Protein AF-A0A1F4DYD6-F1 (afdb_monomer)

Sequence (202 aa):
MLLRKVIRLAIAGLLVLMGAPLAPPAAHATVSMSRAELSGTRLRIEGQATANRAITVDGVAMGLSDAAGSFRIERDPFATADCIVEVNDGSATATPASLSGCTVPPASTAGATGFISIVRGGNGHGRITSQPAGIDCTITEPGGTGTCTAEYAAGTVVRLDARPAADSSFLGWRATPGCRDPSKVMVAADIIISCQPVFALR

pLDDT: mean 84.61, std 17.29, range [38.69, 97.75]

Radius of gyration: 37.32 Å; Cα contacts (8 Å, |Δi|>4): 461; chains: 1; bounding box: 58×27×147 Å

Secondary structure (DSSP, 8-state):
---PPP----------------PPP------EEEEEEEETTEEEEEEE-STT-EEEETTEEEEE--TTSEEEEEESS---SSSEEEEESSSSS-EEEE-BT--PPS---TT-EEEEEE---SSS-EEEEEESS--EEEE-SSSEEEE-EEEEETT-EEEEEEEE-TTEEEEEE---TT-SSTT-EEPPTT-EEEE-EEEEE-

Nearest PDB structures (foldseek):
  2yn3-assembly3_D  TM=4.236E-01  e=5.111E-02  Salmonella enterica subsp. enterica serovar Typhimurium str. LT2
  2yn3-assembly1_C  TM=4.262E-01  e=3.128E-01  Salmonella enterica subsp. enterica serovar Typhimurium str. LT2
  2yn3-assembly1_A  TM=3.898E-01  e=1.484E-01  Salmonella enterica subsp. enterica serovar Typhimurium str. LT2
  6bbt-assembly2_B  TM=2.293E-01  e=4.356E-02  Streptococcus pyogenes
  4aqz-assembly1_A  TM=2.095E-01  e=7.255E+00  Neisseria meningitidis

Structure (mmCIF, N/CA/C/O backbone):
data_AF-A0A1F4DYD6-F1
#
_entry.id   AF-A0A1F4DYD6-F1
#
loop_
_atom_site.group_PDB
_atom_site.id
_atom_site.type_symbol
_atom_site.label_atom_id
_atom_site.label_alt_id
_atom_site.label_comp_id
_atom_site.label_asym_id
_atom_site.label_entity_id
_atom_site.label_seq_id
_atom_site.pdbx_PDB_ins_code
_atom_site.Cartn_x
_atom_site.Cartn_y
_atom_site.Cartn_z
_atom_site.occupancy
_atom_site.B_iso_or_equiv
_atom_site.auth_seq_id
_atom_site.auth_comp_id
_atom_site.auth_asym_id
_atom_site.auth_atom_id
_atom_site.pdbx_PDB_model_num
ATOM 1 N N . MET A 1 1 ? -7.058 -4.871 116.538 1.00 46.47 1 MET A N 1
ATOM 2 C CA . MET A 1 1 ? -7.796 -5.062 115.265 1.00 46.47 1 MET A CA 1
ATOM 3 C C . MET A 1 1 ? -8.680 -3.839 115.053 1.00 46.47 1 MET A C 1
ATOM 5 O O . MET A 1 1 ? -9.175 -3.339 116.049 1.00 46.47 1 MET A O 1
ATOM 9 N N . LEU A 1 2 ? -8.877 -3.406 113.798 1.00 40.91 2 LEU A N 1
ATOM 10 C CA . LEU A 1 2 ? -9.451 -2.116 113.343 1.00 40.91 2 LEU A CA 1
ATOM 11 C C . LEU A 1 2 ? -8.427 -0.966 113.417 1.00 40.91 2 LEU A C 1
ATOM 13 O O . LEU A 1 2 ? -7.794 -0.776 114.440 1.00 40.91 2 LEU A O 1
ATOM 17 N N . LEU A 1 3 ? -8.129 -0.220 112.349 1.00 39.53 3 LEU A N 1
ATOM 18 C CA . LEU A 1 3 ? -9.066 0.508 111.495 1.00 39.53 3 LEU A CA 1
ATOM 19 C C . LEU A 1 3 ? -8.456 0.718 110.087 1.00 39.53 3 LEU A C 1
ATOM 21 O O . LEU A 1 3 ? -7.312 1.152 109.952 1.00 39.53 3 LEU A O 1
ATOM 25 N N . ARG A 1 4 ? -9.211 0.374 109.036 1.00 40.59 4 ARG A N 1
ATOM 26 C CA . ARG A 1 4 ? -8.799 0.448 107.622 1.00 40.59 4 ARG A CA 1
ATOM 27 C C . ARG A 1 4 ? -8.910 1.890 107.105 1.00 40.59 4 ARG A C 1
ATOM 29 O O . ARG A 1 4 ? -9.977 2.489 107.195 1.00 40.59 4 ARG A O 1
ATOM 36 N N . LYS A 1 5 ? -7.817 2.425 106.546 1.00 44.88 5 LYS A N 1
ATOM 37 C CA . LYS A 1 5 ? -7.766 3.719 105.844 1.00 44.88 5 LYS A CA 1
ATOM 38 C C . LYS A 1 5 ? -8.566 3.655 104.539 1.00 44.88 5 LYS A C 1
ATOM 40 O O . LYS A 1 5 ? -8.311 2.809 103.688 1.00 44.88 5 LYS A O 1
ATOM 45 N N . VAL A 1 6 ? -9.496 4.589 104.389 1.00 49.00 6 VAL A N 1
ATOM 46 C CA . VAL A 1 6 ? -10.149 4.969 103.131 1.00 49.00 6 VAL A CA 1
ATOM 47 C C . VAL A 1 6 ? -9.398 6.193 102.598 1.00 49.00 6 VAL A C 1
ATOM 49 O O . VAL A 1 6 ? -9.029 7.026 103.418 1.00 49.00 6 VAL A O 1
ATOM 52 N N . ILE A 1 7 ? -9.167 6.302 101.281 1.00 46.72 7 ILE A N 1
ATOM 53 C CA . ILE A 1 7 ? -9.315 7.530 100.458 1.00 46.72 7 ILE A CA 1
ATOM 54 C C . ILE A 1 7 ? -8.790 7.275 99.023 1.00 46.72 7 ILE A C 1
ATOM 56 O O . ILE A 1 7 ? -7.596 7.222 98.759 1.00 46.72 7 ILE A O 1
ATOM 60 N N . ARG A 1 8 ? -9.768 7.060 98.130 1.00 45.12 8 ARG A N 1
ATOM 61 C CA . ARG A 1 8 ? -9.939 7.544 96.743 1.00 45.12 8 ARG A CA 1
ATOM 62 C C . ARG A 1 8 ? -8.685 7.693 95.860 1.00 45.12 8 ARG A C 1
ATOM 64 O O . ARG A 1 8 ? -8.035 8.732 95.884 1.00 45.12 8 ARG A O 1
ATOM 71 N N . LEU A 1 9 ? -8.470 6.721 94.966 1.00 38.69 9 LEU A N 1
ATOM 72 C CA . LEU A 1 9 ? -7.707 6.907 93.725 1.00 38.69 9 LEU A CA 1
ATOM 73 C C . LEU A 1 9 ? -8.664 7.051 92.532 1.00 38.69 9 LEU A C 1
ATOM 75 O O . LEU A 1 9 ? -9.669 6.348 92.436 1.00 38.69 9 LEU A O 1
ATOM 79 N N . ALA A 1 10 ? -8.339 8.006 91.665 1.00 46.31 10 ALA A N 1
ATOM 80 C CA . ALA A 1 10 ? -9.107 8.448 90.511 1.00 46.31 10 ALA A CA 1
ATOM 81 C C . ALA A 1 10 ? -9.260 7.358 89.435 1.00 46.31 10 ALA A C 1
ATOM 83 O O . ALA A 1 10 ? -8.293 6.704 89.052 1.00 46.31 10 ALA A O 1
ATOM 84 N N . ILE A 1 11 ? -10.480 7.210 88.915 1.00 46.16 11 ILE A N 1
ATOM 85 C CA . ILE A 1 11 ? -10.780 6.393 87.737 1.00 46.16 11 ILE A CA 1
ATOM 86 C C . ILE A 1 11 ? -10.415 7.234 86.509 1.00 46.16 11 ILE A C 1
ATOM 88 O O . ILE A 1 11 ? -11.157 8.135 86.123 1.00 46.16 11 ILE A O 1
ATOM 92 N N . ALA A 1 12 ? -9.254 6.967 85.913 1.00 45.41 12 ALA A N 1
ATOM 93 C CA . ALA A 1 12 ? -8.929 7.449 84.577 1.00 45.41 12 ALA A CA 1
ATOM 94 C C . ALA A 1 12 ? -9.773 6.653 83.567 1.00 45.41 12 ALA A C 1
ATOM 96 O O . ALA A 1 12 ? -9.498 5.485 83.295 1.00 45.41 12 ALA A O 1
ATOM 97 N N . GLY A 1 13 ? -10.843 7.267 83.059 1.00 47.28 13 GLY A N 1
ATOM 98 C CA . GLY A 1 13 ? -11.642 6.714 81.970 1.00 47.28 13 GLY A CA 1
ATOM 99 C C . GLY A 1 13 ? -10.825 6.695 80.681 1.00 47.28 13 GLY A C 1
ATOM 100 O O . GLY A 1 13 ? -10.651 7.727 80.038 1.00 47.28 13 GLY A O 1
ATOM 101 N N . LEU A 1 14 ? -10.308 5.524 80.315 1.00 44.59 14 LEU A N 1
ATOM 102 C CA . LEU A 1 14 ? -9.691 5.275 79.018 1.00 44.59 14 LEU A CA 1
ATOM 103 C C . LEU A 1 14 ? -10.809 5.203 77.965 1.00 44.59 14 LEU A C 1
ATOM 105 O O . LEU A 1 14 ? -11.484 4.183 77.833 1.00 44.59 14 LEU A O 1
ATOM 109 N N . LEU A 1 15 ? -11.042 6.301 77.243 1.00 45.31 15 LEU A N 1
ATOM 110 C CA . LEU A 1 15 ? -11.948 6.330 76.096 1.00 45.31 15 LEU A CA 1
ATOM 111 C C . LEU A 1 15 ? -11.272 5.585 74.932 1.00 45.31 15 LEU A C 1
ATOM 113 O O . LEU A 1 15 ? -10.469 6.155 74.195 1.00 45.31 15 LEU A O 1
ATOM 117 N N . VAL A 1 16 ? -11.553 4.290 74.787 1.00 49.72 16 VAL A N 1
ATOM 118 C CA . VAL A 1 16 ? -11.149 3.523 73.603 1.00 49.72 16 VAL A CA 1
ATOM 119 C C . VAL A 1 16 ? -12.039 3.975 72.447 1.00 49.72 16 VAL A C 1
ATOM 121 O O . VAL A 1 16 ? -13.186 3.548 72.332 1.00 49.72 16 VAL A O 1
ATOM 124 N N . LEU A 1 17 ? -11.522 4.859 71.592 1.00 50.44 17 LEU A N 1
ATOM 125 C CA . LEU A 1 17 ? -12.071 5.054 70.254 1.00 50.44 17 LEU A CA 1
ATOM 126 C C . LEU A 1 17 ? -11.899 3.731 69.497 1.00 50.44 17 LEU A C 1
ATOM 128 O O . LEU A 1 17 ? -10.822 3.438 68.981 1.00 50.44 17 LEU A O 1
ATOM 132 N N . MET A 1 18 ? -12.956 2.916 69.448 1.00 55.97 18 MET A N 1
ATOM 133 C CA . MET A 1 18 ? -13.095 1.891 68.418 1.00 55.97 18 MET A CA 1
ATOM 134 C C . MET A 1 18 ? -13.147 2.620 67.075 1.00 55.97 18 MET A C 1
ATOM 136 O O . MET A 1 18 ? -14.202 3.084 66.645 1.00 55.97 18 MET A O 1
ATOM 140 N N . GLY A 1 19 ? -11.988 2.779 66.438 1.00 54.91 19 GLY A N 1
ATOM 141 C CA . GLY A 1 19 ? -11.927 3.126 65.028 1.00 54.91 19 GLY A CA 1
ATOM 142 C C . GLY A 1 19 ? -12.711 2.066 64.268 1.00 54.91 19 GLY A C 1
ATOM 143 O O . GLY A 1 19 ? -12.387 0.881 64.349 1.00 54.91 19 GLY A O 1
ATOM 144 N N . ALA A 1 20 ? -13.780 2.484 63.590 1.00 58.59 20 ALA A N 1
ATOM 145 C CA . ALA A 1 20 ? -14.489 1.624 62.662 1.00 58.59 20 ALA A CA 1
ATOM 146 C C . ALA A 1 20 ? -13.462 1.018 61.690 1.00 58.59 20 ALA A C 1
ATOM 148 O O . ALA A 1 20 ? -12.572 1.748 61.236 1.00 58.59 20 ALA A O 1
ATOM 149 N N . PRO A 1 21 ? -13.544 -0.284 61.365 1.00 48.72 21 PRO A N 1
ATOM 150 C CA . PRO A 1 21 ? -12.732 -0.823 60.294 1.00 48.72 21 PRO A CA 1
ATOM 151 C C . PRO A 1 21 ? -13.075 -0.021 59.040 1.00 48.72 21 PRO A C 1
ATOM 153 O O . PRO A 1 21 ? -14.217 -0.024 58.579 1.00 48.72 21 PRO A O 1
ATOM 156 N N . LEU A 1 22 ? -12.086 0.713 58.528 1.00 50.19 22 LEU A N 1
ATOM 157 C CA . LEU A 1 22 ? -12.092 1.203 57.161 1.00 50.19 22 LEU A CA 1
ATOM 158 C C . LEU A 1 22 ? -12.329 -0.031 56.294 1.00 50.19 22 LEU A C 1
ATOM 160 O O . LEU A 1 22 ? -11.435 -0.864 56.136 1.00 50.19 22 LEU A O 1
ATOM 164 N N . ALA A 1 23 ? -13.559 -0.189 55.805 1.00 53.62 23 ALA A N 1
ATOM 165 C CA . ALA A 1 23 ? -13.820 -1.131 54.738 1.00 53.62 23 ALA A CA 1
ATOM 166 C C . ALA A 1 23 ? -12.827 -0.786 53.618 1.00 53.62 23 ALA A C 1
ATOM 168 O O . ALA A 1 23 ? -12.692 0.401 53.291 1.00 53.62 23 ALA A O 1
ATOM 169 N N . PRO A 1 24 ? -12.088 -1.764 53.064 1.00 54.06 24 PRO A N 1
ATOM 170 C CA . PRO A 1 24 ? -11.292 -1.492 51.880 1.00 54.06 24 PRO A CA 1
ATOM 171 C C . PRO A 1 24 ? -12.215 -0.853 50.832 1.00 54.06 24 PRO A C 1
ATOM 173 O O . PRO A 1 24 ? -13.3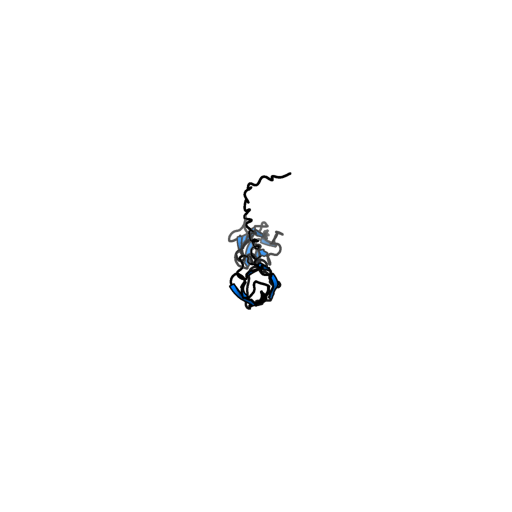85 -1.251 50.748 1.00 54.06 24 PRO A O 1
ATOM 176 N N . PRO A 1 25 ? -11.748 0.152 50.064 1.00 50.09 25 PRO A N 1
ATOM 177 C CA . PRO A 1 25 ? -12.538 0.659 48.952 1.00 50.09 25 PRO A CA 1
ATOM 178 C C . PRO A 1 25 ? -12.938 -0.547 48.108 1.00 50.09 25 PRO A C 1
ATOM 180 O O . PRO A 1 25 ? -12.096 -1.408 47.841 1.00 50.09 25 PRO A O 1
ATOM 183 N N . ALA A 1 26 ? -14.229 -0.648 47.779 1.00 46.78 26 ALA A N 1
ATOM 184 C CA . ALA A 1 26 ? -14.743 -1.703 46.924 1.00 46.78 26 ALA A CA 1
ATOM 185 C C . ALA A 1 26 ? -13.796 -1.824 45.729 1.00 46.78 26 ALA A C 1
ATOM 187 O O . ALA A 1 26 ? -13.633 -0.865 44.973 1.00 46.78 26 ALA A O 1
ATOM 188 N N . ALA A 1 27 ? -13.104 -2.959 45.619 1.00 42.78 27 ALA A N 1
ATOM 189 C CA . ALA A 1 27 ? -12.323 -3.262 44.439 1.00 42.78 27 ALA A CA 1
ATOM 190 C C . ALA A 1 27 ? -13.329 -3.218 43.291 1.00 42.78 27 ALA A C 1
ATOM 192 O O . ALA A 1 27 ? -14.232 -4.055 43.241 1.00 42.78 27 ALA A O 1
ATOM 193 N N . HIS A 1 28 ? -13.267 -2.171 42.466 1.00 46.06 28 HIS A N 1
ATOM 194 C CA . HIS A 1 28 ? -14.126 -2.069 41.298 1.00 46.06 28 HIS A CA 1
ATOM 195 C C . HIS A 1 28 ? -13.972 -3.385 40.542 1.00 46.06 28 HIS A C 1
ATOM 197 O O . HIS A 1 28 ? -12.846 -3.782 40.244 1.00 46.06 28 HIS A O 1
ATOM 203 N N . ALA A 1 29 ? -15.082 -4.095 40.332 1.00 53.00 29 ALA A N 1
ATOM 204 C CA . ALA A 1 29 ? -15.069 -5.323 39.563 1.00 53.00 29 ALA A CA 1
ATOM 205 C C . ALA A 1 29 ? -14.604 -4.946 38.156 1.00 53.00 29 ALA A C 1
ATOM 207 O O . ALA A 1 29 ? -15.361 -4.373 37.379 1.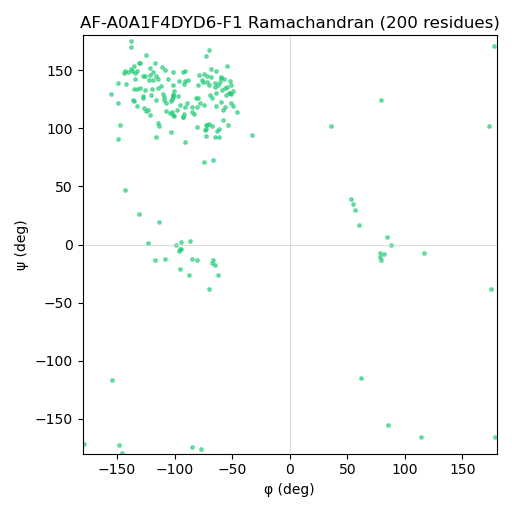00 53.00 29 ALA A O 1
ATOM 208 N N . THR A 1 30 ? -13.322 -5.170 37.874 1.00 73.06 30 THR A N 1
ATOM 209 C CA . THR A 1 30 ? -12.764 -4.997 36.539 1.00 73.06 30 THR A CA 1
ATOM 210 C C . THR A 1 30 ? -13.575 -5.869 35.594 1.00 73.06 30 THR A C 1
ATOM 212 O O . THR A 1 30 ? -13.879 -7.021 35.918 1.00 73.06 30 THR A O 1
ATOM 215 N N . VAL A 1 31 ? -13.951 -5.310 34.445 1.00 90.62 31 VAL A N 1
ATOM 216 C CA . VAL A 1 31 ? -14.641 -6.057 33.394 1.00 90.62 31 VAL A CA 1
ATOM 217 C C . VAL A 1 31 ? -13.854 -7.337 33.100 1.00 90.62 31 VAL A C 1
ATOM 219 O O . VAL A 1 31 ? -12.644 -7.307 32.896 1.00 90.62 31 VAL A O 1
ATOM 222 N N . SER A 1 32 ? -14.535 -8.479 33.099 1.00 91.56 32 SER A N 1
ATOM 223 C CA . SER A 1 32 ? -13.938 -9.782 32.804 1.00 91.56 32 SER A CA 1
ATOM 224 C C . SER A 1 32 ? -14.572 -10.342 31.544 1.00 91.56 32 SER A C 1
ATOM 226 O O . SER A 1 32 ? -15.792 -10.455 31.456 1.00 91.56 32 SER A O 1
ATOM 228 N N . MET A 1 33 ? -13.752 -10.673 30.554 1.00 93.19 33 MET A N 1
ATOM 229 C CA . MET A 1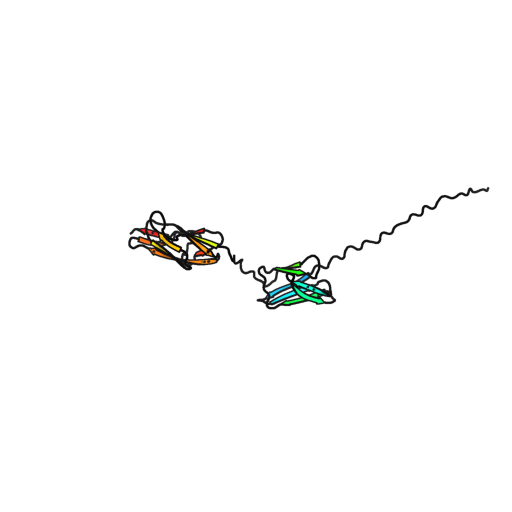 33 ? -14.220 -11.059 29.227 1.00 93.19 33 MET A CA 1
ATOM 230 C C . MET A 1 33 ? -14.138 -12.572 29.062 1.00 93.19 33 MET A C 1
ATOM 232 O O . MET A 1 33 ? -13.069 -13.159 29.217 1.00 93.19 33 MET A O 1
ATOM 236 N N . SER A 1 34 ? -15.261 -13.205 28.731 1.00 95.25 34 SER A N 1
ATOM 237 C CA . SER A 1 34 ? -15.319 -14.629 28.379 1.00 95.25 34 SER A CA 1
ATOM 238 C C . SER A 1 34 ? -15.258 -14.854 26.868 1.00 95.25 34 SER A C 1
ATOM 240 O O . SER A 1 34 ? -14.895 -15.944 26.424 1.00 95.25 34 SER A O 1
ATOM 242 N N . ARG A 1 35 ? -15.591 -13.827 26.074 1.00 96.06 35 ARG A N 1
ATOM 243 C CA . ARG A 1 35 ? -15.505 -13.830 24.610 1.00 96.06 35 ARG A CA 1
ATOM 244 C C . ARG A 1 35 ? -15.207 -12.433 24.085 1.00 96.06 35 ARG A C 1
ATOM 246 O O . ARG A 1 35 ? -15.829 -11.470 24.526 1.00 96.06 35 ARG A O 1
ATOM 253 N N . ALA A 1 36 ? -14.330 -12.352 23.092 1.00 96.19 36 ALA A N 1
ATOM 254 C CA . ALA A 1 36 ? -14.095 -11.155 22.297 1.00 96.19 36 ALA A CA 1
ATOM 255 C C . ALA A 1 36 ? -13.726 -11.597 20.874 1.00 96.19 36 ALA A C 1
ATOM 257 O O . ALA A 1 36 ? -12.626 -12.090 20.652 1.00 96.19 36 ALA A O 1
ATOM 258 N N . GLU A 1 37 ? -14.665 -11.504 19.935 1.00 96.62 37 GLU A N 1
ATOM 259 C CA . GLU A 1 37 ? -14.552 -12.074 18.587 1.00 96.62 37 GLU A CA 1
ATOM 260 C C . GLU A 1 37 ? -14.992 -11.065 17.522 1.00 96.62 37 GLU A C 1
ATOM 262 O O . GLU A 1 37 ? -15.983 -10.354 17.703 1.00 96.62 37 GLU A O 1
ATOM 267 N N . LEU A 1 38 ? -14.297 -11.051 16.382 1.00 94.69 38 LEU A N 1
ATOM 268 C CA . LEU A 1 38 ? -14.722 -10.347 15.172 1.00 94.69 38 LEU A CA 1
ATOM 269 C C . LEU A 1 38 ? -14.773 -11.335 14.005 1.00 94.69 38 LEU A C 1
ATOM 271 O O . LEU A 1 38 ? -13.747 -11.867 13.584 1.00 94.69 38 LEU A O 1
ATOM 275 N N . SER A 1 39 ? -15.972 -11.581 13.474 1.00 93.69 39 SER A N 1
ATOM 276 C CA . SER A 1 39 ? -16.185 -12.448 12.312 1.00 93.69 39 SER A CA 1
ATOM 277 C C . SER A 1 39 ? -16.702 -11.616 11.141 1.00 93.69 39 SER A C 1
ATOM 279 O O . SER A 1 39 ? -17.855 -11.181 11.132 1.00 93.69 39 SER A O 1
ATOM 281 N N . GLY A 1 40 ? -15.831 -11.334 10.168 1.00 88.75 40 GLY A N 1
ATOM 282 C CA . GLY A 1 40 ? -16.122 -10.345 9.127 1.00 88.75 40 GLY A CA 1
ATOM 283 C C . GLY A 1 40 ? -16.316 -8.959 9.748 1.00 88.75 40 GLY A C 1
ATOM 284 O O . GLY A 1 40 ? -15.388 -8.418 10.337 1.00 88.75 40 GLY A O 1
ATOM 285 N N . THR A 1 41 ? -17.525 -8.403 9.649 1.00 92.25 41 THR A N 1
ATOM 286 C CA . THR A 1 41 ? -17.918 -7.133 10.289 1.00 92.25 41 THR A CA 1
ATOM 287 C C . THR A 1 41 ? -18.696 -7.320 11.588 1.00 92.25 41 THR A C 1
ATOM 289 O O . THR A 1 41 ? -19.078 -6.335 12.212 1.00 92.25 41 THR A O 1
ATOM 292 N N . ARG A 1 42 ? -18.961 -8.559 12.015 1.00 95.62 42 ARG A N 1
ATOM 293 C CA . ARG A 1 42 ? -19.769 -8.825 13.204 1.00 95.62 42 ARG A CA 1
ATOM 294 C C . ARG A 1 42 ? -18.893 -8.958 14.437 1.00 95.62 42 ARG A C 1
ATOM 296 O O . ARG A 1 42 ? -18.188 -9.955 14.598 1.00 95.62 42 ARG A O 1
ATOM 303 N N . LEU A 1 43 ? -18.978 -7.965 15.311 1.00 96.81 43 LEU A N 1
ATOM 304 C CA . LEU A 1 43 ? -18.385 -7.993 16.640 1.00 96.81 43 LEU A CA 1
ATOM 305 C C . LEU A 1 43 ? -19.278 -8.791 17.590 1.00 96.81 43 LEU A C 1
ATOM 307 O O . LEU A 1 43 ? -20.496 -8.588 17.604 1.00 96.81 43 LEU A O 1
ATOM 311 N N . ARG A 1 44 ? -18.664 -9.629 18.428 1.00 97.38 44 ARG A N 1
ATOM 312 C CA . ARG A 1 44 ? -19.310 -10.267 19.577 1.00 97.38 44 ARG A CA 1
ATOM 313 C C . ARG A 1 44 ? -18.405 -10.219 20.803 1.00 97.38 44 ARG A C 1
ATOM 315 O O . ARG A 1 44 ? -17.285 -10.723 20.773 1.00 97.38 44 ARG A O 1
ATOM 322 N N . ILE A 1 45 ? -18.917 -9.665 21.897 1.00 97.25 45 ILE A N 1
ATOM 323 C CA . ILE A 1 45 ? -18.221 -9.597 23.184 1.00 97.25 45 ILE A CA 1
ATOM 324 C C . ILE A 1 45 ? -19.150 -10.103 24.285 1.00 97.25 45 ILE A C 1
ATOM 326 O O . ILE A 1 45 ? -20.317 -9.725 24.338 1.00 97.25 45 ILE A O 1
ATOM 330 N N . GLU A 1 46 ? -18.640 -10.952 25.171 1.00 97.44 46 GLU A N 1
ATOM 331 C CA . GLU A 1 46 ? -19.373 -11.467 26.331 1.00 97.44 46 GLU A CA 1
ATOM 332 C C . GLU A 1 46 ? -18.491 -11.392 27.571 1.00 97.44 46 GLU A C 1
ATOM 334 O O . GLU A 1 46 ? -17.269 -11.556 27.491 1.00 97.44 46 GLU A O 1
ATOM 339 N N . GLY A 1 47 ? -19.109 -11.171 28.726 1.00 95.75 47 GLY A N 1
ATOM 340 C CA . GLY A 1 47 ? -18.354 -11.073 29.961 1.00 95.75 47 GLY A CA 1
ATOM 341 C C . GLY A 1 47 ? -19.192 -10.782 31.194 1.00 95.75 47 GLY A C 1
ATOM 342 O O . GLY A 1 47 ? -20.418 -10.915 31.195 1.00 95.75 47 GLY A O 1
ATOM 343 N N . GLN A 1 48 ? -18.484 -10.406 32.252 1.00 95.31 48 GLN A N 1
ATOM 344 C CA . GLN A 1 48 ? -19.015 -9.920 33.516 1.00 95.31 48 GLN A CA 1
ATOM 345 C C . GLN A 1 48 ? -18.524 -8.492 33.758 1.00 95.31 48 GLN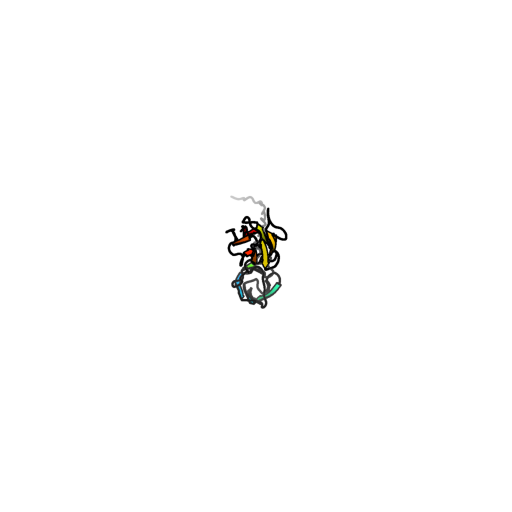 A C 1
ATOM 347 O O . GLN A 1 48 ? -17.373 -8.164 33.469 1.00 95.31 48 GLN A O 1
ATOM 352 N N . ALA A 1 49 ? -19.392 -7.656 34.305 1.00 94.00 49 ALA A N 1
ATOM 353 C CA . ALA A 1 49 ? -19.128 -6.278 34.687 1.00 94.00 49 ALA A CA 1
ATOM 354 C C . ALA A 1 49 ? -19.935 -5.936 35.948 1.00 94.00 49 ALA A C 1
ATOM 356 O O . ALA A 1 49 ? -20.693 -6.761 36.464 1.00 94.00 49 ALA A O 1
ATOM 357 N N . THR A 1 50 ? -19.820 -4.706 36.441 1.00 92.12 50 THR A N 1
ATOM 358 C CA . THR A 1 50 ? -20.717 -4.218 37.493 1.00 92.12 50 THR A CA 1
ATOM 359 C C . THR A 1 50 ? -22.170 -4.294 37.013 1.00 92.12 50 THR A C 1
ATOM 361 O O . THR A 1 50 ? -22.470 -3.865 35.903 1.00 92.12 50 THR A O 1
ATOM 364 N N . ALA A 1 51 ? -23.081 -4.825 37.833 1.00 93.00 51 ALA A N 1
ATOM 365 C CA . ALA A 1 51 ? -24.488 -5.007 37.470 1.00 93.00 51 ALA A CA 1
ATOM 366 C C . ALA A 1 51 ? -25.202 -3.695 37.102 1.00 93.00 51 ALA A C 1
ATOM 368 O O . ALA A 1 51 ? -24.987 -2.658 37.736 1.00 93.00 51 ALA A O 1
ATOM 369 N N . ASN A 1 52 ? -26.107 -3.770 36.120 1.00 92.75 52 ASN A N 1
ATOM 370 C CA . ASN A 1 52 ? -26.924 -2.653 35.629 1.00 92.75 52 ASN A CA 1
ATOM 371 C 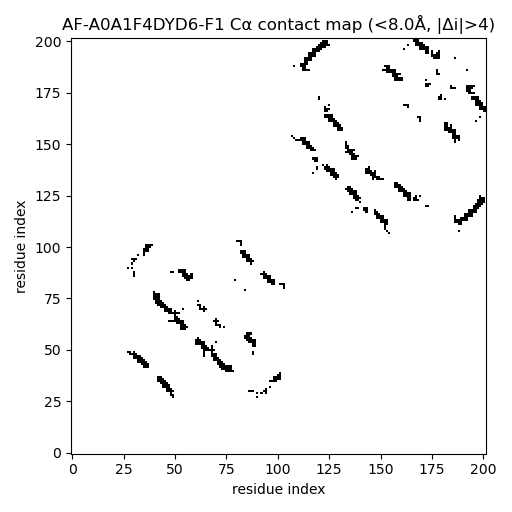C . ASN A 1 52 ? -26.111 -1.424 35.183 1.00 92.75 52 ASN A C 1
ATOM 373 O O . ASN A 1 52 ? -26.532 -0.280 35.381 1.00 92.75 52 ASN A O 1
ATOM 377 N N . ARG A 1 53 ? -24.927 -1.640 34.606 1.00 93.25 53 ARG A N 1
ATOM 378 C CA . ARG A 1 53 ? -24.068 -0.576 34.075 1.00 93.25 53 ARG A CA 1
ATOM 379 C C . ARG A 1 53 ? -24.046 -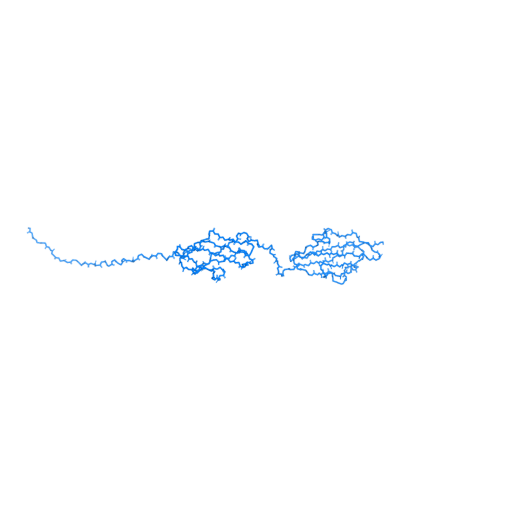0.583 32.559 1.00 93.25 53 ARG A C 1
ATOM 381 O O . ARG A 1 53 ? -24.187 -1.624 31.927 1.00 93.25 53 ARG A O 1
ATOM 388 N N . ALA A 1 54 ? -23.846 0.600 31.987 1.00 95.06 54 ALA A N 1
ATOM 389 C CA . ALA A 1 54 ? -23.583 0.730 30.565 1.00 95.06 54 ALA A CA 1
ATOM 390 C C . ALA A 1 54 ? -22.205 0.170 30.237 1.00 95.06 54 ALA A C 1
ATOM 392 O O . ALA A 1 54 ? -21.223 0.553 30.864 1.00 95.06 54 ALA A O 1
ATOM 393 N N . ILE A 1 55 ? -22.162 -0.709 29.243 1.00 96.25 55 ILE A N 1
ATOM 394 C CA . ILE A 1 55 ? -20.938 -1.260 28.683 1.00 96.25 55 ILE A CA 1
ATOM 395 C C . ILE A 1 55 ? -20.576 -0.434 27.459 1.00 96.25 55 ILE A C 1
ATOM 397 O O . ILE A 1 55 ? -21.355 -0.337 26.502 1.00 96.25 55 ILE A O 1
ATOM 401 N N . THR A 1 56 ? -19.397 0.169 27.503 1.00 95.50 56 THR A N 1
ATOM 402 C CA . THR A 1 56 ? -18.796 0.876 26.383 1.00 95.50 56 THR A CA 1
ATOM 403 C C . THR A 1 56 ? -17.733 0.013 25.718 1.00 95.50 56 THR A C 1
ATOM 405 O O . THR A 1 56 ? -17.089 -0.809 26.368 1.00 95.50 56 THR A O 1
ATOM 408 N N . VAL A 1 57 ? -17.581 0.194 24.410 1.00 94.81 57 VAL A N 1
ATOM 409 C CA . VAL A 1 57 ? -16.503 -0.363 23.589 1.00 94.81 57 VAL A CA 1
ATOM 410 C C . VAL A 1 57 ? -15.879 0.823 22.863 1.00 94.81 57 VAL A C 1
ATOM 412 O O . VAL A 1 57 ? -16.589 1.540 22.155 1.00 94.81 57 VAL A O 1
ATOM 415 N N . ASP A 1 58 ? -14.599 1.089 23.116 1.00 92.56 58 ASP A N 1
ATOM 416 C CA . ASP A 1 58 ? -13.869 2.277 22.640 1.00 92.56 58 ASP A CA 1
ATOM 417 C C . ASP A 1 58 ? -14.592 3.591 22.996 1.00 92.56 58 ASP A C 1
ATOM 419 O O . ASP A 1 58 ? -14.718 4.523 22.201 1.00 92.56 58 ASP A O 1
ATOM 423 N N . GLY A 1 59 ? -15.160 3.637 24.206 1.00 90.62 59 GLY A N 1
ATOM 424 C CA . GLY A 1 59 ? -15.923 4.779 24.717 1.00 90.62 59 GLY A CA 1
ATOM 425 C C . GLY A 1 59 ? -17.358 4.899 24.186 1.00 90.62 59 GLY A C 1
ATOM 426 O O . GLY A 1 59 ? -18.131 5.704 24.708 1.00 90.62 59 GLY A O 1
ATOM 427 N N . VAL A 1 60 ? -17.769 4.080 23.214 1.00 93.06 60 VAL A N 1
ATOM 428 C CA . VAL A 1 60 ? -19.139 4.076 22.681 1.00 93.06 60 VAL A CA 1
ATOM 429 C C . VAL A 1 60 ? -20.005 3.109 23.480 1.00 93.06 60 VAL A C 1
ATOM 431 O O . VAL A 1 60 ? -19.713 1.919 23.532 1.00 93.06 60 VAL A O 1
ATOM 434 N N . ALA A 1 61 ? -21.096 3.589 24.080 1.00 94.38 61 ALA A N 1
ATOM 435 C CA . ALA A 1 61 ? -22.053 2.729 24.777 1.00 94.38 61 ALA A CA 1
ATOM 436 C C . ALA A 1 61 ? -22.738 1.764 23.794 1.00 94.38 61 ALA A C 1
ATOM 438 O O . ALA A 1 61 ? -23.412 2.202 22.862 1.00 94.38 61 ALA A O 1
ATOM 439 N N . MET A 1 62 ? -22.567 0.457 24.010 1.00 94.75 62 MET A N 1
ATOM 440 C CA . MET A 1 62 ? -23.096 -0.590 23.124 1.00 94.75 62 MET A CA 1
ATOM 441 C C . MET A 1 62 ? -24.130 -1.500 23.794 1.00 94.75 62 MET A C 1
ATOM 443 O O . MET A 1 62 ? -24.831 -2.233 23.101 1.00 94.75 62 MET A O 1
ATOM 447 N N . GLY A 1 63 ? -24.259 -1.460 25.121 1.00 94.38 63 GLY A N 1
ATOM 448 C CA . GLY A 1 63 ? -25.253 -2.256 25.836 1.00 94.38 63 GLY A CA 1
ATOM 449 C C . GLY A 1 63 ? -25.241 -2.018 27.339 1.00 94.38 63 GLY A C 1
ATOM 450 O O . GLY A 1 63 ? -24.561 -1.118 27.830 1.00 94.38 63 GLY A O 1
ATOM 451 N N . LEU A 1 64 ? -26.003 -2.834 28.064 1.00 95.31 64 LEU A N 1
ATOM 452 C CA . LEU A 1 64 ? -26.043 -2.848 29.524 1.00 95.31 64 LEU A CA 1
ATOM 453 C C . LEU A 1 64 ? -25.647 -4.237 30.036 1.00 95.31 64 LEU A C 1
ATOM 455 O O . LEU A 1 64 ? -25.985 -5.244 29.409 1.00 95.31 64 LEU A O 1
ATOM 459 N N . SER A 1 65 ? -24.978 -4.293 31.183 1.00 95.94 65 SER A N 1
ATOM 460 C CA . SER A 1 65 ? -24.930 -5.505 31.999 1.00 95.94 65 SER A CA 1
ATOM 461 C C . SER A 1 65 ? -26.263 -5.709 32.721 1.00 95.94 65 SER A C 1
ATOM 463 O O . SER A 1 65 ? -26.942 -4.749 33.093 1.00 95.94 65 SER A O 1
ATOM 465 N N . ASP A 1 66 ? -26.650 -6.963 32.923 1.00 95.62 66 ASP A N 1
ATOM 466 C CA . ASP A 1 66 ? -27.866 -7.312 33.651 1.00 95.62 66 ASP A CA 1
ATOM 467 C C . ASP A 1 66 ? -27.701 -7.167 35.177 1.00 95.62 66 ASP A C 1
ATOM 469 O O . ASP A 1 66 ? -26.668 -6.724 35.691 1.00 95.62 66 ASP A O 1
ATOM 473 N N . ALA A 1 67 ? -28.738 -7.551 35.927 1.00 93.06 67 ALA A N 1
ATOM 474 C CA . ALA A 1 67 ? -28.733 -7.488 37.387 1.00 93.06 67 ALA A CA 1
ATOM 475 C C . ALA A 1 67 ? -27.707 -8.432 38.044 1.00 93.06 67 ALA A C 1
ATOM 477 O O . ALA A 1 67 ? -27.368 -8.233 39.210 1.00 93.06 67 ALA A O 1
ATOM 478 N N . ALA A 1 68 ? -27.214 -9.435 37.313 1.00 92.56 68 ALA A N 1
ATOM 479 C CA . ALA A 1 68 ? -26.150 -10.334 37.744 1.00 92.56 68 ALA A CA 1
ATOM 480 C C . ALA A 1 68 ? -24.758 -9.878 37.266 1.00 92.56 68 ALA A C 1
ATOM 482 O O . ALA A 1 68 ? -23.767 -10.498 37.637 1.00 92.56 68 ALA A O 1
ATOM 483 N N . GLY A 1 69 ? -24.665 -8.803 36.474 1.00 92.94 69 GLY A N 1
ATOM 484 C CA . GLY A 1 69 ? -23.412 -8.313 35.899 1.00 92.94 69 GLY A CA 1
ATOM 485 C C . GLY A 1 69 ? -23.044 -8.947 34.559 1.00 92.94 69 GLY A C 1
ATOM 486 O O . GLY A 1 69 ? -22.033 -8.566 33.970 1.00 92.94 69 GLY A O 1
ATOM 487 N N . SER A 1 70 ? -23.853 -9.866 34.033 1.00 95.88 70 SER A N 1
ATOM 488 C CA . SER A 1 70 ? -23.582 -10.487 32.737 1.00 95.88 70 SER A CA 1
ATOM 489 C C . SER A 1 70 ? -23.907 -9.530 31.601 1.00 95.88 70 SER A C 1
ATOM 491 O O . SER A 1 70 ? -24.921 -8.834 31.633 1.00 95.88 70 SER A O 1
ATOM 493 N N . PHE A 1 71 ? -23.068 -9.511 30.569 1.00 96.62 71 PHE A N 1
ATOM 494 C CA . PHE A 1 71 ? -23.332 -8.733 29.363 1.00 96.62 71 PHE A CA 1
ATOM 495 C C . PHE A 1 71 ? -22.989 -9.515 28.094 1.00 96.62 71 PHE A C 1
ATOM 497 O O . PHE A 1 71 ? -22.090 -10.361 28.073 1.00 96.62 71 PHE A O 1
ATOM 504 N N . ARG A 1 72 ? -23.710 -9.193 27.018 1.00 97.31 72 ARG A N 1
ATOM 505 C CA . ARG A 1 72 ? -23.423 -9.614 25.644 1.00 97.31 72 ARG A CA 1
ATOM 506 C C . ARG A 1 72 ? -23.593 -8.404 24.733 1.00 97.31 72 ARG A C 1
ATOM 508 O O . ARG A 1 72 ? -24.668 -7.814 24.698 1.00 97.31 72 ARG A O 1
ATOM 515 N N . ILE A 1 73 ? -22.546 -8.072 23.990 1.00 97.25 73 ILE A N 1
ATOM 516 C CA . ILE A 1 73 ? -22.546 -7.051 22.946 1.00 97.25 73 ILE A CA 1
ATOM 517 C C . ILE A 1 73 ? -22.433 -7.757 21.602 1.00 97.25 73 ILE A C 1
ATOM 519 O O . ILE A 1 73 ? -21.512 -8.543 21.390 1.00 97.25 73 ILE A O 1
ATOM 523 N N . GLU A 1 74 ? -23.349 -7.453 20.691 1.00 96.69 74 GLU A N 1
ATOM 524 C CA . GLU A 1 74 ? -23.245 -7.825 19.284 1.00 96.69 74 GLU A CA 1
ATOM 525 C C . GLU A 1 74 ? -23.430 -6.566 18.439 1.00 96.69 74 GLU A C 1
ATOM 527 O O . GLU A 1 74 ? -24.398 -5.827 18.624 1.00 96.69 74 GLU A O 1
ATOM 532 N N . ARG A 1 75 ? -22.494 -6.300 17.524 1.00 96.00 75 ARG A N 1
ATOM 533 C CA . ARG A 1 75 ? -22.586 -5.159 16.605 1.00 96.00 75 ARG A CA 1
ATOM 534 C C . ARG A 1 75 ? -22.215 -5.586 15.197 1.00 96.00 75 ARG A C 1
ATOM 536 O O . ARG A 1 75 ? -21.196 -6.235 14.989 1.00 96.00 75 ARG A O 1
ATOM 543 N N . ASP A 1 76 ? -23.027 -5.174 14.236 1.00 93.44 76 ASP A N 1
ATOM 544 C CA . ASP A 1 76 ? -22.787 -5.375 12.813 1.00 93.44 76 ASP A CA 1
ATOM 545 C C . ASP A 1 76 ? -23.418 -4.194 12.049 1.00 93.44 76 ASP A C 1
ATOM 547 O O . ASP A 1 76 ? -24.612 -3.938 12.229 1.00 93.44 76 ASP A O 1
ATOM 551 N N . PRO A 1 77 ? -22.651 -3.427 11.254 1.00 91.94 77 PRO A N 1
ATOM 552 C CA . PRO A 1 77 ? -21.216 -3.572 11.006 1.00 91.94 77 PRO A CA 1
ATOM 553 C C . PRO A 1 77 ? -20.357 -3.005 12.149 1.00 91.94 77 PRO A C 1
ATOM 555 O O . PRO A 1 77 ? -20.698 -1.984 12.738 1.00 91.94 77 PRO A O 1
ATOM 558 N N . PHE A 1 78 ? -19.210 -3.624 12.421 1.00 92.19 78 PHE A N 1
ATOM 559 C CA . PHE A 1 78 ? -18.125 -3.134 13.273 1.00 92.19 78 PHE A CA 1
ATOM 560 C C . PHE A 1 78 ? -16.799 -3.142 12.507 1.00 92.19 78 PHE A C 1
ATOM 562 O O . PHE A 1 78 ? -16.558 -4.017 11.676 1.00 92.19 78 PHE A O 1
ATOM 569 N N . ALA A 1 79 ? -15.948 -2.159 12.792 1.00 85.69 79 ALA A N 1
ATOM 570 C CA . ALA A 1 79 ? -14.615 -2.040 12.224 1.00 85.69 79 ALA A CA 1
ATOM 571 C C . ALA A 1 79 ? -13.659 -1.510 13.297 1.00 85.69 79 ALA A C 1
ATOM 573 O O . ALA A 1 79 ? -14.013 -0.593 14.034 1.00 85.69 79 ALA A O 1
ATOM 574 N N . THR A 1 80 ? -12.459 -2.078 13.346 1.00 84.31 80 THR A N 1
ATOM 575 C CA . THR A 1 80 ? -11.328 -1.624 14.164 1.00 84.31 80 THR A CA 1
ATOM 576 C C . THR A 1 80 ? -10.059 -1.701 13.315 1.00 84.31 80 THR A C 1
ATOM 578 O O . THR A 1 80 ? -9.975 -2.525 12.400 1.00 84.31 80 THR A O 1
ATOM 581 N N . ALA A 1 81 ? -9.099 -0.815 13.577 1.00 78.56 81 ALA A N 1
ATOM 582 C CA . ALA A 1 81 ? -7.840 -0.747 12.839 1.00 78.56 81 ALA A CA 1
ATOM 583 C C . ALA A 1 81 ? -6.756 -1.676 13.409 1.00 78.56 81 ALA A C 1
ATOM 585 O O . ALA A 1 81 ? -5.866 -2.088 12.669 1.00 78.56 81 ALA A O 1
ATOM 586 N N . ASP A 1 82 ? -6.819 -2.004 14.700 1.00 83.38 82 ASP A N 1
ATOM 587 C CA . ASP A 1 82 ? -5.741 -2.661 15.450 1.00 83.38 82 ASP A CA 1
ATOM 588 C C . ASP A 1 82 ? -6.163 -3.988 16.106 1.00 83.38 82 ASP A C 1
ATOM 590 O O . ASP A 1 82 ? -5.342 -4.649 16.741 1.00 83.38 82 ASP A O 1
ATOM 594 N N . CYS A 1 83 ? -7.416 -4.419 15.908 1.00 90.31 83 CYS A N 1
ATOM 595 C CA . CYS A 1 83 ? -7.990 -5.633 16.502 1.00 90.31 83 CYS A CA 1
ATOM 596 C C . CYS A 1 83 ? -8.009 -5.642 18.038 1.00 90.31 83 CYS A C 1
ATOM 598 O O . CYS A 1 83 ? -8.190 -6.705 18.648 1.00 90.31 83 CYS A O 1
ATOM 600 N N . ILE A 1 84 ? -7.853 -4.471 18.653 1.00 91.38 84 ILE A N 1
ATOM 601 C CA . ILE A 1 84 ? -7.978 -4.264 20.088 1.00 91.38 84 ILE A CA 1
ATOM 602 C C . ILE A 1 84 ? -9.188 -3.361 20.316 1.00 91.38 84 ILE A C 1
ATOM 604 O O . ILE A 1 84 ? -9.485 -2.481 19.514 1.00 91.38 84 ILE A O 1
ATOM 608 N N . VAL A 1 85 ? -9.930 -3.627 21.386 1.00 94.50 85 VAL A N 1
ATOM 609 C CA . VAL A 1 85 ? -10.987 -2.728 21.857 1.00 94.50 85 VAL A CA 1
ATOM 610 C C . VAL A 1 85 ? -10.867 -2.518 23.353 1.00 94.50 85 VAL A C 1
ATOM 612 O O . VAL A 1 85 ? -10.442 -3.415 24.084 1.00 94.50 85 VAL A O 1
ATOM 615 N N . GLU A 1 86 ? -11.278 -1.351 23.822 1.00 94.25 86 GLU A N 1
ATOM 616 C CA . GLU A 1 86 ? -11.331 -1.018 25.238 1.00 94.25 86 GLU A CA 1
ATOM 617 C C . GLU A 1 86 ? -12.761 -1.150 25.757 1.00 94.25 86 GLU A C 1
ATOM 619 O O . GLU A 1 86 ? -13.641 -0.358 25.415 1.00 94.25 86 GLU A O 1
ATOM 624 N N . VAL A 1 87 ? -13.004 -2.161 26.597 1.00 95.31 87 VAL A N 1
ATOM 625 C CA . VAL A 1 87 ? -14.322 -2.406 27.194 1.00 95.31 87 VAL A CA 1
ATOM 626 C C . VAL A 1 87 ? -14.382 -1.812 28.595 1.00 95.31 87 VAL A C 1
ATOM 628 O O . VAL A 1 87 ? -13.526 -2.094 29.436 1.00 95.31 87 VAL A O 1
ATOM 631 N N . ASN A 1 88 ? -15.395 -0.997 28.878 1.00 94.06 88 ASN A N 1
ATOM 632 C CA . ASN A 1 88 ? -15.537 -0.329 30.171 1.00 94.06 88 ASN A CA 1
ATOM 633 C C . ASN A 1 88 ? -17.002 -0.306 30.638 1.00 94.06 88 ASN A C 1
ATOM 635 O O . ASN A 1 88 ? -17.920 -0.269 29.829 1.00 94.06 88 ASN A O 1
ATOM 639 N N . ASP A 1 89 ? -17.228 -0.349 31.951 1.00 92.94 89 ASP A N 1
ATOM 640 C CA . ASP A 1 89 ? -18.555 -0.361 32.590 1.00 92.94 89 ASP A CA 1
ATOM 641 C C . ASP A 1 89 ? -18.849 0.918 33.408 1.00 92.94 89 ASP A C 1
ATOM 643 O O . ASP A 1 89 ? -19.695 0.945 34.307 1.00 92.94 89 ASP A O 1
ATOM 647 N N . GLY A 1 90 ? -18.108 1.995 33.134 1.00 85.69 90 GLY A N 1
ATOM 648 C CA . GLY A 1 90 ? -18.062 3.216 33.938 1.00 85.69 90 GLY A CA 1
ATOM 649 C C . GLY A 1 90 ? -17.080 3.154 35.114 1.00 85.69 90 GLY A C 1
ATOM 650 O O . GLY A 1 90 ? -17.068 4.072 35.937 1.00 85.69 90 GLY A O 1
ATOM 651 N N . SER A 1 91 ? -16.279 2.090 35.228 1.00 81.56 91 SER A N 1
ATOM 652 C CA . SER A 1 91 ? -15.125 2.035 36.132 1.00 81.56 91 SER A CA 1
ATOM 653 C C . SER A 1 91 ? -13.964 2.899 35.622 1.00 81.56 91 SER A C 1
ATOM 655 O O . SER A 1 91 ? -13.903 3.270 34.452 1.00 81.56 91 SER A O 1
ATOM 657 N N . ALA A 1 92 ? -13.016 3.238 36.500 1.00 75.81 92 ALA A N 1
ATOM 658 C CA . ALA A 1 92 ? -11.892 4.112 36.147 1.00 75.81 92 ALA A CA 1
ATOM 659 C C . ALA A 1 92 ? -10.899 3.489 35.143 1.00 75.81 92 ALA A C 1
ATOM 661 O O . ALA A 1 92 ? -10.099 4.214 34.557 1.00 75.81 92 ALA A O 1
ATOM 662 N N . THR A 1 93 ? -10.945 2.168 34.941 1.00 85.25 93 THR A N 1
ATOM 663 C CA . THR A 1 93 ? -9.980 1.436 34.113 1.00 85.25 93 THR A CA 1
ATOM 664 C C . THR A 1 93 ? -10.716 0.679 33.016 1.00 85.25 93 THR A C 1
ATOM 666 O O . THR A 1 93 ? -11.498 -0.228 33.298 1.00 85.25 93 THR A O 1
ATOM 669 N N . ALA A 1 94 ? -10.481 1.039 31.755 1.00 89.62 94 ALA A N 1
ATOM 670 C CA . ALA A 1 94 ? -10.951 0.239 30.631 1.00 89.62 94 ALA A CA 1
ATOM 671 C C . ALA A 1 94 ? -10.143 -1.061 30.524 1.00 89.62 94 ALA A C 1
ATOM 673 O O . ALA A 1 94 ? -8.953 -1.099 30.836 1.00 89.62 94 ALA A O 1
ATOM 674 N N . THR A 1 95 ? -10.807 -2.140 30.121 1.00 93.75 95 THR A N 1
ATOM 675 C CA . THR A 1 95 ? -10.192 -3.459 29.970 1.00 93.75 95 THR A CA 1
ATOM 676 C C . THR A 1 95 ? -9.929 -3.712 28.488 1.00 93.75 95 THR A C 1
ATOM 678 O O . THR A 1 95 ? -10.892 -3.807 27.723 1.00 93.75 95 THR A O 1
ATOM 681 N N . PRO A 1 96 ? -8.658 -3.802 28.059 1.00 92.62 96 PRO A N 1
ATOM 682 C CA . PRO A 1 96 ? -8.335 -4.071 26.668 1.00 92.62 96 PRO A CA 1
ATOM 683 C C . PRO A 1 96 ? -8.659 -5.524 26.308 1.00 92.62 96 PRO A C 1
ATOM 685 O O . PRO A 1 96 ? -8.381 -6.450 27.073 1.00 92.62 96 PRO A O 1
ATOM 688 N N . ALA A 1 97 ? -9.200 -5.720 25.111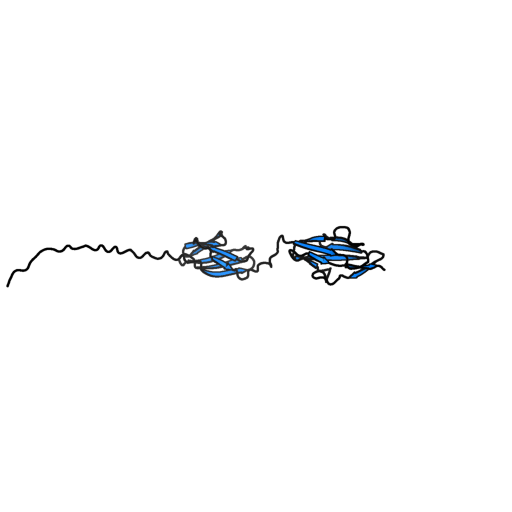 1.00 93.00 97 ALA A N 1
ATOM 689 C CA . ALA A 1 97 ? -9.571 -7.015 24.569 1.00 93.00 97 ALA A CA 1
ATOM 690 C C . ALA A 1 97 ? -8.956 -7.224 23.193 1.00 93.00 97 ALA A C 1
ATOM 692 O O . ALA A 1 97 ? -9.190 -6.427 22.288 1.00 93.00 97 ALA A O 1
ATOM 693 N N . SER A 1 98 ? -8.238 -8.329 23.005 1.00 93.25 98 SER A N 1
ATOM 694 C CA . SER A 1 98 ? -7.875 -8.781 21.663 1.00 93.25 98 SER A CA 1
ATOM 695 C C . SER A 1 98 ? -9.054 -9.533 21.048 1.00 93.25 98 SER A C 1
ATOM 697 O O . SER A 1 98 ? -9.575 -10.469 21.655 1.00 93.25 98 SER A O 1
ATOM 699 N N . LEU A 1 99 ? -9.476 -9.123 19.852 1.00 94.50 99 LEU A N 1
ATOM 700 C CA . LEU A 1 99 ? -10.572 -9.765 19.131 1.00 94.50 99 LEU A CA 1
ATOM 701 C C . LEU A 1 99 ? -10.065 -10.995 18.370 1.00 94.50 99 LEU A C 1
ATOM 703 O O . LEU A 1 99 ? -9.347 -10.873 17.376 1.00 94.50 99 LEU A O 1
ATOM 707 N N . SER A 1 100 ? -10.472 -12.193 18.781 1.00 94.00 100 SER A N 1
ATOM 708 C CA . SER A 1 100 ? -10.170 -13.408 18.024 1.00 94.00 100 SER A CA 1
ATOM 709 C C . SER A 1 100 ? -10.936 -13.427 16.693 1.00 94.00 100 SER A C 1
ATOM 711 O O . SER A 1 100 ? -12.050 -12.918 16.571 1.00 94.00 100 SER A O 1
ATOM 713 N N . GLY A 1 101 ? -10.300 -13.955 15.644 1.00 88.31 101 GLY A N 1
ATOM 714 C CA . GLY A 1 101 ? -10.822 -13.888 14.270 1.00 88.31 101 GLY A CA 1
ATOM 715 C C . GLY A 1 101 ? -10.591 -12.543 13.570 1.00 88.31 101 GLY A C 1
ATOM 716 O O . GLY A 1 101 ? -10.663 -12.484 12.342 1.00 88.31 101 GLY A O 1
ATOM 717 N N . CYS A 1 102 ? -10.213 -11.495 14.310 1.00 85.56 102 CYS A N 1
ATOM 718 C CA . CYS A 1 102 ? -9.724 -10.260 13.720 1.00 85.56 102 CYS A CA 1
ATOM 719 C C . CYS A 1 102 ? -8.301 -10.480 13.211 1.00 85.56 102 CYS A C 1
ATOM 721 O O . CYS A 1 102 ? -7.393 -10.833 13.963 1.00 85.56 102 CYS A O 1
ATOM 723 N N . THR A 1 103 ? -8.107 -10.288 11.912 1.00 78.94 103 THR A N 1
ATOM 724 C CA . THR A 1 103 ? -6.769 -10.230 11.331 1.00 78.94 103 THR A CA 1
ATOM 725 C C . THR A 1 103 ? -6.493 -8.768 11.055 1.00 78.94 103 THR A C 1
ATOM 727 O O . THR A 1 103 ? -7.161 -8.183 10.202 1.00 78.94 103 THR A O 1
ATOM 730 N N . VAL A 1 104 ? -5.537 -8.171 11.772 1.00 69.44 104 VAL A N 1
ATOM 731 C CA . VAL A 1 104 ? -5.025 -6.856 11.380 1.00 69.44 104 VAL A CA 1
ATOM 732 C C . VAL A 1 104 ? -4.461 -7.062 9.975 1.00 69.44 104 VAL A C 1
ATOM 734 O O . VAL A 1 104 ? -3.618 -7.953 9.806 1.00 69.44 104 VAL A O 1
ATOM 737 N N . PRO A 1 105 ? -4.921 -6.327 8.947 1.00 56.94 105 PRO A N 1
ATOM 738 C CA . PRO A 1 105 ? -4.231 -6.336 7.668 1.00 56.94 105 PRO A CA 1
ATOM 739 C C . PRO A 1 105 ? -2.745 -6.091 7.958 1.00 56.94 105 PRO A C 1
ATOM 741 O O . PRO A 1 105 ? -2.459 -5.201 8.765 1.00 56.94 105 PRO A O 1
ATOM 744 N N . PRO A 1 106 ? -1.804 -6.876 7.392 1.00 56.03 106 PRO A N 1
ATOM 745 C CA . PRO A 1 106 ? -0.380 -6.660 7.640 1.00 56.03 106 PRO A CA 1
ATOM 746 C C . PRO A 1 106 ? -0.119 -5.184 7.417 1.00 56.03 106 PRO A C 1
ATOM 748 O O . PRO A 1 106 ? -0.464 -4.729 6.329 1.00 56.03 106 PRO A O 1
ATOM 751 N N . ALA A 1 107 ? 0.345 -4.479 8.464 1.00 53.97 107 ALA A N 1
ATOM 752 C CA . ALA A 1 107 ? 0.312 -3.024 8.578 1.00 53.97 107 ALA A CA 1
ATOM 753 C C . ALA A 1 107 ? 0.473 -2.392 7.199 1.00 53.97 107 ALA A C 1
ATOM 755 O O . ALA A 1 107 ? 1.587 -2.273 6.683 1.00 53.97 107 ALA A O 1
ATOM 756 N N . SER A 1 108 ? -0.660 -2.077 6.562 1.00 53.28 108 SER A N 1
ATOM 757 C CA . SER A 1 108 ? -0.621 -1.351 5.314 1.00 53.28 108 SER A CA 1
ATOM 758 C C . SER A 1 108 ? -0.165 -0.004 5.792 1.00 53.28 108 SER A C 1
ATOM 760 O O . SER A 1 108 ? -0.908 0.704 6.470 1.00 53.28 108 SER A O 1
ATOM 762 N N . THR A 1 109 ? 1.102 0.285 5.551 1.00 54.03 109 THR A N 1
ATOM 763 C CA . THR A 1 109 ? 1.700 1.577 5.805 1.00 54.03 109 THR A CA 1
ATOM 764 C C . THR A 1 109 ? 1.040 2.543 4.830 1.00 54.03 109 THR A C 1
ATOM 766 O O . THR A 1 109 ? 1.598 2.926 3.808 1.00 54.03 109 THR A O 1
ATOM 769 N N . ALA A 1 110 ? -0.221 2.873 5.100 1.00 54.44 110 ALA A N 1
ATOM 770 C CA . ALA A 1 110 ? -0.984 3.865 4.386 1.00 54.44 110 ALA A CA 1
ATOM 771 C C . ALA A 1 110 ? -0.276 5.193 4.656 1.00 54.44 110 ALA A C 1
ATOM 773 O O . ALA A 1 110 ? -0.463 5.811 5.700 1.00 54.44 110 ALA A O 1
ATOM 774 N N . GLY A 1 111 ? 0.638 5.542 3.750 1.00 63.16 111 GLY A N 1
ATOM 775 C CA . GLY A 1 111 ? 1.525 6.694 3.858 1.00 63.16 111 GLY A CA 1
ATOM 776 C C . GLY A 1 111 ? 3.024 6.389 3.934 1.00 63.16 111 GLY A C 1
ATOM 777 O O . GLY A 1 111 ? 3.785 7.346 3.854 1.00 63.16 111 GLY A O 1
ATOM 778 N N . ALA A 1 112 ? 3.483 5.131 4.044 1.00 82.31 112 ALA A N 1
ATOM 779 C CA . ALA A 1 112 ? 4.914 4.863 3.853 1.00 82.31 112 ALA A CA 1
ATOM 780 C C . ALA A 1 112 ? 5.220 4.595 2.386 1.00 82.31 112 ALA A C 1
ATOM 782 O O . ALA A 1 112 ? 4.478 3.927 1.659 1.00 82.31 112 ALA A O 1
ATOM 783 N N . THR A 1 113 ? 6.358 5.115 1.973 1.00 90.50 113 THR A N 1
ATOM 784 C CA . THR A 1 113 ? 6.848 5.044 0.612 1.00 90.50 113 THR A CA 1
ATOM 785 C C . THR A 1 113 ? 8.236 4.429 0.596 1.00 90.50 113 THR A C 1
ATOM 787 O O . THR A 1 113 ? 8.907 4.295 1.621 1.00 90.50 113 THR A O 1
ATOM 790 N N . GLY A 1 114 ? 8.642 3.987 -0.583 1.00 93.25 114 GLY A N 1
ATOM 791 C CA . GLY A 1 114 ? 10.007 3.591 -0.880 1.00 93.25 114 GLY A CA 1
ATOM 792 C C . GLY A 1 114 ? 10.400 4.128 -2.246 1.00 93.25 114 GLY A C 1
ATOM 793 O O . GLY A 1 114 ? 9.559 4.610 -3.010 1.00 93.25 114 GLY A O 1
ATOM 794 N N . PHE A 1 115 ? 11.682 4.027 -2.573 1.00 95.38 115 PHE A N 1
ATOM 795 C CA . PHE A 1 115 ? 12.221 4.534 -3.828 1.00 95.38 115 PHE A CA 1
ATOM 796 C C . PHE A 1 115 ? 12.766 3.400 -4.683 1.00 95.38 115 PHE A C 1
ATOM 798 O O . PHE A 1 115 ? 13.380 2.458 -4.184 1.00 95.38 115 PHE A O 1
ATOM 805 N N . ILE A 1 116 ? 12.612 3.529 -5.995 1.00 96.19 116 ILE A N 1
ATOM 806 C CA . ILE A 1 116 ? 13.381 2.746 -6.963 1.00 96.19 116 ILE A CA 1
ATOM 807 C C . ILE A 1 116 ? 14.337 3.703 -7.657 1.00 96.19 116 ILE A C 1
ATOM 809 O O . ILE A 1 116 ? 13.909 4.745 -8.152 1.00 96.19 116 ILE A O 1
ATOM 813 N N . SER A 1 117 ? 15.618 3.341 -7.704 1.00 95.56 117 SER A N 1
ATOM 814 C CA . SER A 1 117 ? 16.660 4.088 -8.401 1.00 95.56 117 SER A CA 1
ATOM 815 C C . SER A 1 117 ? 17.310 3.227 -9.477 1.00 95.56 117 SER A C 1
ATOM 817 O O . SER A 1 117 ? 17.746 2.104 -9.218 1.00 95.56 117 SER A O 1
ATOM 819 N N . ILE A 1 118 ? 17.376 3.755 -10.696 1.00 96.06 118 ILE A N 1
ATOM 820 C CA . ILE A 1 118 ? 18.068 3.129 -11.816 1.00 96.06 118 ILE A CA 1
ATOM 821 C C . ILE A 1 118 ? 19.511 3.619 -11.850 1.00 96.06 118 ILE A C 1
ATOM 823 O O . ILE A 1 118 ? 19.779 4.801 -12.060 1.00 96.06 118 ILE A O 1
ATOM 827 N N . VAL A 1 119 ? 20.445 2.684 -11.702 1.00 93.50 119 VAL A N 1
ATOM 828 C CA . VAL A 1 119 ? 21.885 2.951 -11.722 1.00 93.50 119 VAL A CA 1
ATOM 829 C C . VAL A 1 119 ? 22.523 2.180 -12.866 1.00 93.50 119 VAL A C 1
ATOM 831 O O . VAL A 1 119 ? 22.271 0.997 -13.048 1.00 93.50 119 VAL A O 1
ATOM 834 N N . ARG A 1 120 ? 23.385 2.819 -13.650 1.00 93.25 120 ARG A N 1
ATOM 835 C CA . ARG A 1 120 ? 24.041 2.175 -14.794 1.00 93.25 120 ARG A CA 1
ATOM 836 C C . ARG A 1 120 ? 24.799 0.899 -14.381 1.00 93.25 120 ARG A C 1
ATOM 838 O O . ARG A 1 120 ? 25.605 0.925 -13.454 1.00 93.25 120 ARG A O 1
ATOM 845 N N . GLY A 1 121 ? 24.542 -0.219 -15.069 1.00 92.94 121 GLY A N 1
ATOM 846 C CA . GLY A 1 121 ? 25.155 -1.525 -14.778 1.00 92.94 121 GLY A 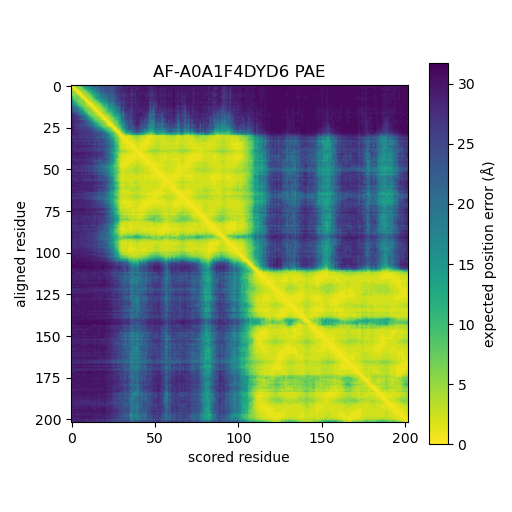CA 1
ATOM 847 C C . GLY A 1 121 ? 26.189 -2.025 -15.798 1.00 92.94 121 GLY A C 1
ATOM 848 O O . GLY A 1 121 ? 26.895 -2.994 -15.497 1.00 92.94 121 GLY A O 1
ATOM 849 N N . GLY A 1 122 ? 26.279 -1.392 -16.973 1.00 93.19 122 GLY A N 1
ATOM 850 C CA . GLY A 1 122 ? 27.168 -1.752 -18.089 1.00 93.19 122 GLY A CA 1
ATOM 851 C C . GLY A 1 122 ? 27.626 -0.528 -18.892 1.00 93.19 122 GLY A C 1
ATOM 852 O O . GLY A 1 122 ? 27.367 0.600 -18.480 1.00 93.19 122 GLY A O 1
ATOM 853 N N . ASN A 1 123 ? 28.313 -0.743 -20.018 1.00 94.00 123 ASN A N 1
ATOM 854 C CA . ASN A 1 123 ? 28.905 0.317 -20.846 1.00 94.00 123 ASN A CA 1
ATOM 855 C C . ASN A 1 123 ? 28.035 0.763 -22.044 1.00 94.00 123 ASN A C 1
ATOM 857 O O . ASN A 1 123 ? 28.392 1.714 -22.731 1.00 94.00 123 ASN A O 1
ATOM 861 N N . GLY A 1 124 ? 26.905 0.108 -22.302 1.00 94.94 124 GLY A N 1
ATOM 862 C CA . GLY A 1 124 ? 25.964 0.485 -23.360 1.00 94.94 124 GLY A CA 1
ATOM 863 C C . GLY A 1 124 ? 24.962 1.566 -22.954 1.00 94.94 124 GLY A C 1
ATOM 864 O O . GLY A 1 124 ? 25.007 2.121 -21.848 1.00 94.94 124 GLY A O 1
ATOM 865 N N . HIS A 1 125 ? 24.028 1.817 -23.867 1.00 95.81 125 HIS A N 1
ATOM 866 C CA . HIS A 1 125 ? 22.966 2.811 -23.766 1.00 95.81 125 HIS A CA 1
ATOM 867 C C . HIS A 1 125 ? 21.574 2.174 -23.875 1.00 95.81 125 HIS A C 1
ATOM 869 O O . HIS A 1 125 ? 21.379 1.142 -24.526 1.00 95.81 125 HIS A O 1
ATOM 875 N N . GLY A 1 126 ? 20.576 2.801 -23.257 1.00 97.00 126 GLY A N 1
ATOM 876 C CA . GLY A 1 126 ? 19.194 2.334 -23.344 1.00 97.00 126 GLY A CA 1
ATOM 877 C C . GLY A 1 126 ? 18.226 3.156 -22.510 1.00 97.00 126 GLY A C 1
ATOM 878 O O . GLY A 1 126 ? 18.636 4.000 -21.722 1.00 97.00 126 GLY A O 1
ATOM 879 N N . ARG A 1 127 ? 16.929 2.912 -22.678 1.00 97.44 127 ARG A N 1
ATOM 880 C CA . ARG A 1 127 ? 15.855 3.582 -21.942 1.00 97.44 127 ARG A CA 1
ATOM 881 C C . ARG A 1 127 ? 15.153 2.606 -21.007 1.00 97.44 127 ARG A C 1
ATOM 883 O O . ARG A 1 127 ? 14.852 1.484 -21.409 1.00 97.44 127 ARG A O 1
ATOM 890 N N . ILE A 1 128 ? 14.877 3.045 -19.785 1.00 97.75 128 ILE A N 1
ATOM 891 C CA . ILE A 1 128 ? 14.093 2.322 -18.786 1.00 97.75 128 ILE A CA 1
ATOM 892 C C . ILE A 1 128 ? 12.806 3.093 -18.517 1.00 97.75 128 ILE A C 1
ATOM 894 O O . ILE A 1 128 ? 12.835 4.305 -18.320 1.00 97.75 128 ILE A O 1
ATOM 898 N N . THR A 1 129 ? 11.684 2.382 -18.465 1.00 97.44 129 THR A N 1
ATOM 899 C CA . THR A 1 129 ? 10.396 2.936 -18.024 1.00 97.44 129 THR A CA 1
ATOM 900 C C . THR A 1 129 ? 9.738 2.043 -16.984 1.00 97.44 129 THR A C 1
ATOM 902 O O . THR A 1 129 ? 10.032 0.849 -16.948 1.00 97.44 129 THR A O 1
ATOM 905 N N . SER A 1 130 ? 8.849 2.591 -16.152 1.00 97.19 130 SER A N 1
ATOM 906 C CA . SER A 1 130 ? 8.107 1.819 -15.147 1.00 97.19 130 SER A CA 1
ATOM 907 C C . SER A 1 130 ? 6.590 1.806 -15.349 1.00 97.19 130 SER A C 1
ATOM 909 O O . SER A 1 130 ? 6.003 2.715 -15.939 1.00 97.19 130 SER A O 1
ATOM 911 N N . GLN A 1 131 ? 5.948 0.775 -14.798 1.00 93.81 131 GLN A N 1
ATOM 912 C CA . GLN A 1 131 ? 4.507 0.705 -14.552 1.00 93.81 131 GLN A CA 1
ATOM 913 C C . GLN A 1 131 ? 4.259 0.195 -13.116 1.00 93.81 131 GLN A C 1
ATOM 915 O O . GLN A 1 131 ? 4.677 -0.928 -12.829 1.00 93.81 131 GLN A O 1
ATOM 920 N N . PRO A 1 132 ? 3.600 0.961 -12.218 1.00 94.81 132 PRO A N 1
ATOM 921 C CA . PRO A 1 132 ? 3.081 2.326 -12.394 1.00 94.81 132 PRO A CA 1
ATOM 922 C C . PRO A 1 132 ? 4.130 3.346 -12.865 1.00 94.81 132 PRO A C 1
ATOM 924 O O . PRO A 1 132 ? 5.331 3.154 -12.666 1.00 94.81 132 PRO A O 1
ATOM 927 N N . ALA A 1 133 ? 3.672 4.396 -13.549 1.00 91.56 133 ALA A N 1
ATOM 928 C CA . ALA A 1 133 ? 4.557 5.420 -14.094 1.00 91.56 133 ALA A CA 1
ATOM 929 C C . ALA A 1 133 ? 5.272 6.175 -12.964 1.00 91.56 133 ALA A C 1
ATOM 931 O O . ALA A 1 133 ? 4.670 6.491 -11.942 1.00 91.56 133 ALA A O 1
ATOM 932 N N . GLY A 1 134 ? 6.553 6.458 -13.167 1.00 93.38 134 GLY A N 1
ATOM 933 C CA . GLY A 1 134 ? 7.396 7.162 -12.202 1.00 93.38 134 GLY A CA 1
ATOM 934 C C . GLY A 1 134 ? 8.844 7.225 -12.674 1.00 93.38 134 GLY A C 1
ATOM 935 O O . GLY A 1 134 ? 9.485 8.262 -12.562 1.00 93.38 134 GLY A O 1
ATOM 936 N N . ILE A 1 135 ? 9.330 6.145 -13.290 1.00 97.50 135 ILE A N 1
ATOM 937 C CA . ILE A 1 135 ? 10.642 6.080 -13.935 1.00 97.50 135 ILE A CA 1
ATOM 938 C C . ILE A 1 135 ? 10.475 6.226 -15.443 1.00 97.50 135 ILE A C 1
ATOM 940 O O . ILE A 1 135 ? 9.716 5.492 -16.081 1.00 97.50 135 ILE A O 1
ATOM 944 N N . ASP A 1 136 ? 11.242 7.155 -15.994 1.00 97.62 136 ASP A N 1
ATOM 945 C CA . ASP A 1 136 ? 11.483 7.322 -17.420 1.00 97.62 136 ASP A CA 1
ATOM 946 C C . ASP A 1 136 ? 12.889 7.898 -17.577 1.00 97.62 136 ASP A C 1
ATOM 948 O O . ASP A 1 136 ? 13.100 9.112 -17.501 1.00 97.62 136 ASP A O 1
ATOM 952 N N . CYS A 1 137 ? 13.869 7.007 -17.703 1.00 96.44 137 CYS A N 1
ATOM 953 C CA . CYS A 1 137 ? 15.264 7.396 -17.783 1.00 96.44 137 CYS A CA 1
ATOM 954 C C . CYS A 1 137 ? 15.983 6.806 -18.982 1.00 96.44 137 CYS A C 1
ATOM 956 O O . CYS A 1 137 ? 15.766 5.663 -19.379 1.00 96.44 137 CYS A O 1
ATOM 958 N N . THR A 1 138 ? 16.900 7.593 -19.531 1.00 97.19 138 THR A N 1
ATOM 959 C CA . THR A 1 138 ? 17.811 7.174 -20.593 1.00 97.19 138 THR A CA 1
ATOM 960 C C . THR A 1 138 ? 19.209 7.029 -20.008 1.00 97.19 138 THR A C 1
ATOM 962 O O . THR A 1 138 ? 19.799 8.003 -19.550 1.00 97.19 138 THR A O 1
ATOM 965 N N . ILE A 1 139 ? 19.730 5.806 -20.000 1.00 95.88 139 ILE A N 1
ATOM 966 C CA . ILE A 1 139 ? 21.051 5.434 -19.496 1.00 95.88 139 ILE A CA 1
ATOM 967 C C . ILE A 1 139 ? 22.108 5.751 -20.555 1.00 95.88 139 ILE A C 1
ATOM 969 O O . ILE A 1 139 ? 22.092 5.186 -21.650 1.00 95.88 139 ILE A O 1
ATOM 973 N N . THR A 1 140 ? 23.037 6.640 -20.212 1.00 90.69 140 THR A N 1
ATOM 974 C CA . THR A 1 140 ? 24.152 7.112 -21.052 1.00 90.69 140 THR A CA 1
ATOM 975 C C . THR A 1 140 ? 25.438 7.203 -20.224 1.00 90.69 140 THR A C 1
ATOM 977 O O . THR A 1 140 ? 25.416 6.966 -19.024 1.00 90.69 140 THR A O 1
ATOM 980 N N . GLU A 1 141 ? 26.597 7.523 -20.803 1.00 83.31 141 GLU A N 1
ATOM 981 C CA . GLU A 1 141 ? 27.755 7.870 -19.957 1.00 83.31 141 GLU A CA 1
ATOM 982 C C . GLU A 1 141 ? 27.624 9.288 -19.392 1.00 83.31 141 GLU A C 1
ATOM 984 O O . GLU A 1 141 ? 27.151 10.169 -20.112 1.00 83.31 141 GLU A O 1
ATOM 989 N N . PRO A 1 142 ? 28.022 9.536 -18.126 1.00 75.81 142 PRO A N 1
ATOM 990 C CA . PRO A 1 142 ? 28.462 8.578 -17.098 1.00 75.81 142 PRO A CA 1
ATOM 991 C C . PRO A 1 142 ? 27.319 7.956 -16.255 1.00 75.81 142 PRO A C 1
ATOM 993 O O . PRO A 1 142 ? 27.600 7.197 -15.329 1.00 75.81 142 PRO A O 1
ATOM 996 N N . GLY A 1 143 ? 26.041 8.249 -16.533 1.00 79.06 143 GLY A N 1
ATOM 997 C CA . GLY A 1 143 ? 24.906 7.813 -15.703 1.00 79.06 143 GLY A CA 1
ATOM 998 C C . GLY A 1 143 ? 23.564 7.691 -16.436 1.00 79.06 143 GLY A C 1
ATOM 999 O O . GLY A 1 143 ? 23.376 6.828 -17.289 1.00 79.06 143 GLY A O 1
ATOM 1000 N N . GLY A 1 144 ? 22.580 8.499 -16.051 1.00 85.00 144 GLY A N 1
ATOM 1001 C CA . GLY A 1 144 ? 21.263 8.510 -16.682 1.00 85.00 144 GLY A CA 1
ATOM 1002 C C . GLY A 1 144 ? 20.690 9.919 -16.751 1.00 85.00 144 GLY A C 1
ATOM 1003 O O . GLY A 1 144 ? 20.959 10.748 -15.885 1.00 85.00 144 GLY A O 1
ATOM 1004 N N . THR A 1 145 ? 19.921 10.191 -17.798 1.00 92.50 145 THR A N 1
ATOM 1005 C CA . THR A 1 145 ? 19.172 11.436 -18.005 1.00 92.50 145 THR A CA 1
ATOM 1006 C C . THR A 1 145 ? 17.671 11.166 -17.881 1.00 92.50 145 THR A C 1
ATOM 1008 O O . THR A 1 145 ? 17.217 10.045 -18.122 1.00 92.50 145 THR A O 1
ATOM 1011 N N . GLY A 1 146 ? 16.890 12.173 -17.485 1.00 93.31 146 GLY A N 1
ATOM 1012 C CA . GLY A 1 146 ? 15.464 12.013 -17.165 1.00 93.31 146 GLY A CA 1
ATOM 1013 C C . GLY A 1 146 ? 15.222 11.564 -15.720 1.00 93.31 146 GLY A C 1
ATOM 1014 O O . GLY A 1 146 ? 16.051 11.799 -14.838 1.00 93.31 146 GLY A O 1
ATOM 1015 N N . THR A 1 147 ? 14.088 10.910 -15.465 1.00 96.31 147 THR A N 1
ATOM 1016 C CA . THR A 1 147 ? 13.668 10.506 -14.114 1.00 96.31 147 THR A CA 1
ATOM 1017 C C . THR A 1 147 ? 14.170 9.099 -13.799 1.00 96.31 147 THR A C 1
ATOM 1019 O O . THR A 1 147 ? 13.495 8.104 -14.063 1.00 96.31 147 THR A O 1
ATOM 1022 N N . CYS A 1 148 ? 15.388 9.010 -13.252 1.00 96.44 148 CYS A N 1
ATOM 1023 C CA . CYS A 1 148 ? 16.026 7.737 -12.874 1.00 96.44 148 CYS A CA 1
ATOM 1024 C C . CYS A 1 148 ? 15.622 7.235 -11.484 1.00 96.44 148 CYS A C 1
ATOM 1026 O O . CYS A 1 148 ? 15.916 6.090 -11.152 1.00 96.44 148 CYS A O 1
ATOM 1028 N N . THR A 1 149 ? 14.980 8.074 -10.674 1.00 96.56 149 THR A N 1
ATOM 1029 C CA . THR A 1 149 ? 14.554 7.739 -9.315 1.00 96.56 149 THR A CA 1
ATOM 1030 C C . THR A 1 149 ? 13.109 8.165 -9.134 1.00 96.56 149 THR A C 1
ATOM 1032 O O . THR A 1 149 ? 12.758 9.282 -9.509 1.00 96.56 149 THR A O 1
ATOM 1035 N N . ALA A 1 150 ? 12.285 7.291 -8.563 1.00 96.62 150 ALA A N 1
ATOM 1036 C CA . ALA A 1 150 ? 10.886 7.588 -8.281 1.00 96.62 150 ALA A CA 1
ATOM 1037 C C . ALA A 1 150 ? 10.431 6.963 -6.964 1.00 96.62 150 ALA A C 1
ATOM 1039 O O . ALA A 1 150 ? 10.918 5.900 -6.568 1.00 96.62 150 ALA A O 1
ATOM 1040 N N . GLU A 1 151 ? 9.491 7.646 -6.322 1.00 95.69 151 GLU A N 1
ATOM 1041 C CA . GLU A 1 151 ? 8.829 7.229 -5.093 1.00 95.69 151 GLU A CA 1
ATOM 1042 C C . GLU A 1 151 ? 7.554 6.447 -5.418 1.00 95.69 151 GLU A C 1
ATOM 1044 O O . GLU A 1 151 ? 6.787 6.823 -6.307 1.00 95.69 151 GLU A O 1
ATOM 1049 N N . TYR A 1 152 ? 7.317 5.367 -4.683 1.00 92.75 152 TYR A N 1
ATOM 1050 C CA . TYR A 1 152 ? 6.106 4.560 -4.780 1.00 92.75 152 TYR A CA 1
ATOM 1051 C C . TYR A 1 152 ? 5.603 4.230 -3.379 1.00 92.75 152 TYR A C 1
ATOM 1053 O O . TYR A 1 152 ? 6.387 4.132 -2.434 1.00 92.75 152 TYR A O 1
ATOM 1061 N N . ALA A 1 153 ? 4.299 3.994 -3.246 1.00 89.62 153 ALA A N 1
ATOM 1062 C CA . ALA A 1 153 ? 3.742 3.478 -2.002 1.00 89.62 153 ALA A CA 1
ATOM 1063 C C . ALA A 1 153 ? 4.359 2.110 -1.667 1.00 89.62 153 ALA A C 1
ATOM 1065 O O . ALA A 1 153 ? 4.541 1.268 -2.556 1.00 89.62 153 ALA A O 1
ATOM 1066 N N . ALA A 1 154 ? 4.658 1.871 -0.393 1.00 88.88 154 ALA A N 1
ATOM 1067 C CA . ALA A 1 154 ? 5.116 0.567 0.064 1.00 88.88 154 ALA A CA 1
ATOM 1068 C C . ALA A 1 154 ? 4.093 -0.530 -0.296 1.00 88.88 154 ALA A C 1
ATOM 1070 O O . ALA A 1 154 ? 2.883 -0.311 -0.285 1.00 88.88 154 ALA A O 1
ATOM 1071 N N . GLY A 1 155 ? 4.585 -1.709 -0.673 1.00 86.75 155 GLY A N 1
ATOM 1072 C CA . GLY A 1 155 ? 3.780 -2.814 -1.201 1.00 86.75 155 GLY A CA 1
ATOM 1073 C C . GLY A 1 155 ? 3.442 -2.701 -2.693 1.00 86.75 155 GLY A C 1
ATOM 1074 O O . GLY A 1 155 ? 2.949 -3.670 -3.270 1.00 86.75 155 GLY A O 1
ATOM 1075 N N . THR A 1 156 ? 3.739 -1.573 -3.351 1.00 88.00 156 THR A N 1
ATOM 1076 C CA . THR A 1 156 ? 3.551 -1.445 -4.804 1.00 88.00 156 THR A CA 1
ATOM 1077 C C . THR A 1 156 ? 4.469 -2.417 -5.537 1.00 88.00 156 THR A C 1
ATOM 1079 O O . THR A 1 156 ? 5.676 -2.459 -5.292 1.00 88.00 156 THR A O 1
ATOM 1082 N N . VAL A 1 157 ? 3.899 -3.173 -6.476 1.00 92.00 157 VAL A N 1
ATOM 1083 C CA . VAL A 1 157 ? 4.666 -3.980 -7.426 1.00 92.00 157 VAL A CA 1
ATOM 1084 C C . VAL A 1 157 ? 4.903 -3.146 -8.678 1.00 92.00 157 VAL A C 1
ATOM 1086 O O . VAL A 1 157 ? 3.967 -2.836 -9.415 1.00 92.00 157 VAL A O 1
ATOM 1089 N N . VAL A 1 158 ? 6.159 -2.780 -8.909 1.00 95.12 158 VAL A N 1
ATOM 1090 C CA . VAL A 1 158 ? 6.593 -2.003 -10.069 1.00 95.12 158 VAL A CA 1
ATOM 1091 C C . VAL A 1 158 ? 7.206 -2.938 -11.107 1.00 95.12 158 VAL A C 1
ATOM 1093 O O . VAL A 1 158 ? 8.060 -3.771 -10.796 1.00 95.12 158 VAL A O 1
ATOM 1096 N N . ARG A 1 159 ? 6.789 -2.781 -12.363 1.00 95.25 159 ARG A N 1
ATOM 1097 C CA . ARG A 1 159 ? 7.407 -3.427 -13.523 1.00 95.25 159 ARG A CA 1
ATOM 1098 C C . ARG A 1 159 ? 8.295 -2.433 -14.262 1.00 95.25 159 ARG A C 1
ATOM 1100 O O . ARG A 1 159 ? 7.818 -1.374 -14.657 1.00 95.25 159 ARG A O 1
ATOM 1107 N N . LEU A 1 160 ? 9.551 -2.803 -14.491 1.00 96.81 160 LEU A N 1
ATOM 1108 C CA . LEU A 1 160 ? 10.531 -2.047 -15.269 1.00 96.81 160 LEU A CA 1
ATOM 1109 C C . LEU A 1 160 ? 10.679 -2.646 -16.675 1.00 96.81 160 LEU A C 1
ATOM 1111 O O . LEU A 1 160 ? 10.916 -3.843 -16.831 1.00 96.81 160 LEU A O 1
ATOM 1115 N N . ASP A 1 161 ? 10.565 -1.803 -17.697 1.00 96.50 161 ASP A N 1
ATOM 1116 C CA . ASP A 1 161 ? 10.762 -2.140 -19.109 1.00 96.50 161 ASP A CA 1
ATOM 1117 C C . ASP A 1 161 ? 12.081 -1.534 -19.592 1.00 96.50 161 ASP A C 1
ATOM 1119 O O . ASP A 1 161 ? 12.262 -0.318 -19.507 1.00 96.50 161 ASP A O 1
ATOM 1123 N N . ALA A 1 162 ? 12.994 -2.374 -20.084 1.00 96.62 162 ALA A N 1
ATOM 1124 C CA . ALA A 1 162 ? 14.307 -1.963 -20.572 1.00 96.62 162 ALA A CA 1
ATOM 1125 C C . ALA A 1 162 ? 14.391 -2.080 -22.097 1.00 96.62 162 ALA A C 1
ATOM 1127 O O . ALA A 1 162 ? 14.194 -3.158 -22.655 1.00 96.62 162 ALA A O 1
ATOM 1128 N N . ARG A 1 163 ? 14.736 -0.980 -22.772 1.00 97.44 163 ARG A N 1
ATOM 1129 C CA . ARG A 1 163 ? 14.874 -0.912 -24.232 1.00 97.44 163 ARG A CA 1
ATOM 1130 C C . ARG A 1 163 ? 16.289 -0.474 -24.605 1.00 97.44 163 ARG A C 1
ATOM 1132 O O . ARG A 1 163 ? 16.641 0.672 -24.328 1.00 97.44 163 ARG A O 1
ATOM 1139 N N . PRO A 1 164 ? 17.117 -1.346 -25.201 1.00 97.25 164 PRO A N 1
ATOM 1140 C CA . PRO A 1 164 ? 18.465 -0.969 -25.607 1.00 97.25 164 PRO A CA 1
ATOM 1141 C C . PRO A 1 164 ? 18.444 0.041 -26.760 1.00 97.25 164 PRO A C 1
ATOM 1143 O O . PRO A 1 164 ?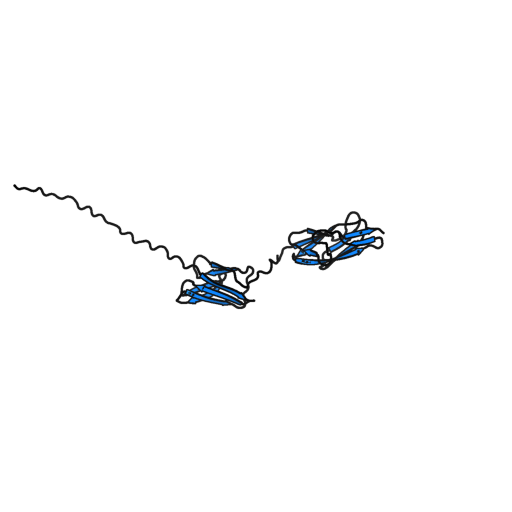 17.529 0.034 -27.585 1.00 97.25 164 PRO A O 1
ATOM 1146 N N . ALA A 1 165 ? 19.468 0.891 -26.829 1.00 96.50 165 ALA A N 1
ATOM 1147 C CA . ALA A 1 165 ? 19.698 1.758 -27.981 1.00 96.50 165 ALA A CA 1
ATOM 1148 C C . ALA A 1 165 ? 20.154 0.957 -29.221 1.00 96.50 165 ALA A C 1
ATOM 1150 O O . ALA A 1 165 ? 20.517 -0.219 -29.134 1.00 96.50 165 ALA A O 1
ATOM 1151 N N . ALA A 1 166 ? 20.145 1.593 -30.395 1.00 96.00 166 ALA A N 1
ATOM 1152 C CA . ALA A 1 166 ? 20.472 0.943 -31.670 1.00 96.00 166 ALA A CA 1
ATOM 1153 C C . ALA A 1 166 ? 21.912 0.396 -31.742 1.00 96.00 166 ALA A C 1
ATOM 1155 O O . ALA A 1 166 ? 22.170 -0.577 -32.445 1.00 96.00 166 ALA A O 1
ATOM 1156 N N . ASP A 1 167 ? 22.838 0.973 -30.984 1.00 95.56 167 ASP A N 1
ATOM 1157 C CA . ASP A 1 167 ? 24.243 0.565 -30.869 1.00 95.56 167 ASP A CA 1
ATOM 1158 C C . ASP A 1 167 ? 24.506 -0.374 -29.678 1.00 95.56 167 ASP A C 1
ATOM 1160 O O . ASP A 1 167 ? 25.641 -0.764 -29.427 1.00 95.56 167 ASP A O 1
ATOM 1164 N N . SER A 1 168 ? 23.461 -0.747 -28.936 1.00 97.44 168 SER A N 1
ATOM 1165 C CA . SER A 1 168 ? 23.578 -1.442 -27.658 1.00 97.44 168 SER A CA 1
ATOM 1166 C C . SER A 1 168 ? 22.688 -2.685 -27.588 1.00 97.44 168 SER A C 1
ATOM 1168 O O . SER A 1 168 ? 21.674 -2.815 -28.274 1.00 97.44 168 SER A O 1
ATOM 1170 N N . SER A 1 169 ? 23.050 -3.624 -26.724 1.00 97.38 169 SER A N 1
ATOM 1171 C CA . SER A 1 169 ? 22.277 -4.822 -26.393 1.00 97.38 169 SER A CA 1
ATOM 1172 C C . SER A 1 169 ? 21.912 -4.823 -24.910 1.00 97.38 169 SER A C 1
ATOM 1174 O O . SER A 1 169 ? 22.650 -4.281 -24.091 1.00 97.38 169 SER A O 1
ATOM 1176 N N . PHE A 1 170 ? 20.761 -5.399 -24.555 1.00 96.06 170 PHE A N 1
ATOM 1177 C CA . PHE A 1 170 ? 20.348 -5.552 -23.161 1.00 96.06 170 PHE A CA 1
ATOM 1178 C C . PHE A 1 170 ? 20.686 -6.962 -22.674 1.00 96.06 170 PHE A C 1
ATOM 1180 O O . PHE A 1 170 ? 20.141 -7.937 -23.186 1.00 96.06 170 PHE A O 1
ATOM 1187 N N . LEU A 1 171 ? 21.587 -7.062 -21.697 1.00 94.81 171 LEU A N 1
ATOM 1188 C CA . LEU A 1 171 ? 22.085 -8.333 -21.159 1.00 94.81 171 LEU A CA 1
ATOM 1189 C C . LEU A 1 171 ? 21.338 -8.785 -19.895 1.00 94.81 171 LEU A C 1
ATOM 1191 O O . LEU A 1 171 ? 21.610 -9.862 -19.371 1.00 94.81 171 LEU A O 1
ATOM 1195 N N . GLY A 1 172 ? 20.404 -7.970 -19.400 1.00 93.56 172 GLY A N 1
ATOM 1196 C CA . GLY A 1 172 ? 19.634 -8.230 -18.188 1.00 93.56 172 GLY A CA 1
ATOM 1197 C C . GLY A 1 172 ? 19.933 -7.238 -17.067 1.00 93.56 172 GLY A C 1
ATOM 1198 O O . GLY A 1 172 ? 20.518 -6.175 -17.276 1.00 93.56 172 GLY A O 1
ATOM 1199 N N . TRP A 1 173 ? 19.502 -7.587 -15.860 1.00 93.38 173 TRP A N 1
ATOM 1200 C CA . TRP A 1 173 ? 19.703 -6.791 -14.650 1.00 93.38 173 TRP A CA 1
ATOM 1201 C C . TRP A 1 173 ? 20.775 -7.443 -13.780 1.00 93.38 173 TRP A C 1
ATOM 1203 O O . TRP A 1 173 ? 20.838 -8.671 -13.685 1.00 93.38 173 TRP A O 1
ATOM 1213 N N . ARG A 1 174 ? 21.621 -6.644 -13.120 1.00 91.06 174 ARG A N 1
ATOM 1214 C CA . ARG A 1 174 ? 22.517 -7.194 -12.094 1.00 91.06 174 ARG A CA 1
ATOM 1215 C C . ARG A 1 174 ? 21.687 -7.749 -10.941 1.00 91.06 174 ARG A C 1
ATOM 1217 O O . ARG A 1 174 ? 20.624 -7.229 -10.616 1.00 91.06 174 ARG A O 1
ATOM 1224 N N . ALA A 1 175 ? 22.209 -8.782 -10.287 1.00 84.69 175 ALA A N 1
ATOM 1225 C CA . ALA A 1 175 ? 21.560 -9.414 -9.147 1.00 84.69 175 ALA A CA 1
ATOM 1226 C C . ALA A 1 175 ? 21.673 -8.551 -7.873 1.00 84.69 175 ALA A C 1
ATOM 1228 O O . ALA A 1 175 ? 22.396 -8.904 -6.942 1.00 84.69 175 ALA A O 1
ATOM 1229 N N . THR A 1 176 ? 20.960 -7.425 -7.826 1.00 84.69 176 THR A N 1
ATOM 1230 C CA . THR A 1 176 ? 20.819 -6.591 -6.626 1.00 84.69 176 THR A CA 1
ATOM 1231 C C . THR A 1 176 ? 19.593 -7.012 -5.802 1.00 84.69 176 THR A C 1
ATOM 1233 O O . THR A 1 176 ? 18.611 -7.523 -6.358 1.00 84.69 176 THR A O 1
ATOM 1236 N N . PRO A 1 177 ? 19.621 -6.857 -4.464 1.00 85.00 177 PRO A N 1
ATOM 1237 C CA . PRO A 1 177 ? 18.449 -7.099 -3.626 1.00 85.00 177 PRO A CA 1
ATOM 1238 C C . PRO A 1 177 ? 17.244 -6.281 -4.107 1.00 85.00 177 PRO A C 1
ATOM 1240 O O . PRO A 1 177 ? 17.378 -5.108 -4.441 1.00 85.00 177 PRO A O 1
ATOM 1243 N N . GLY A 1 178 ? 16.072 -6.912 -4.176 1.00 83.12 178 GLY A N 1
ATOM 1244 C CA . GLY A 1 178 ? 14.831 -6.256 -4.600 1.00 83.12 178 GLY A CA 1
ATOM 1245 C C . GLY A 1 178 ? 14.663 -6.065 -6.111 1.00 83.12 178 GLY A C 1
ATOM 1246 O O . GLY A 1 178 ? 13.553 -5.772 -6.533 1.00 83.12 178 GLY A O 1
ATOM 1247 N N . CYS A 1 179 ? 15.697 -6.291 -6.935 1.00 87.69 179 CYS A N 1
ATOM 1248 C CA . CYS A 1 179 ? 15.624 -6.034 -8.381 1.00 87.69 179 CYS A CA 1
ATOM 1249 C C . CYS A 1 179 ? 16.112 -7.185 -9.280 1.00 87.69 179 CYS A C 1
ATOM 1251 O O . CYS A 1 179 ? 16.531 -6.979 -10.416 1.00 87.69 179 CYS A O 1
ATOM 1253 N N . ARG A 1 180 ? 16.035 -8.425 -8.774 1.00 79.69 180 ARG A N 1
ATOM 1254 C CA . ARG A 1 180 ? 16.372 -9.646 -9.534 1.00 79.69 180 ARG A CA 1
ATOM 1255 C C . ARG A 1 180 ? 15.361 -9.971 -10.634 1.00 79.69 180 ARG A C 1
ATOM 1257 O O . ARG A 1 180 ? 15.766 -10.433 -11.694 1.00 79.69 180 ARG A O 1
ATOM 1264 N N . ASP A 1 181 ? 14.073 -9.749 -10.369 1.00 86.50 181 ASP A N 1
ATOM 1265 C CA . ASP A 1 181 ? 13.003 -9.857 -11.364 1.00 86.50 181 ASP A CA 1
ATOM 1266 C C . ASP A 1 181 ? 12.407 -8.457 -11.602 1.00 86.50 181 ASP A C 1
ATOM 1268 O O . ASP A 1 181 ? 11.622 -7.975 -10.780 1.00 86.50 181 ASP A O 1
ATOM 1272 N N . PRO A 1 182 ? 12.769 -7.783 -12.708 1.00 85.69 182 PRO A N 1
ATOM 1273 C CA . PRO A 1 182 ? 12.311 -6.426 -13.007 1.00 85.69 182 PRO A CA 1
ATOM 1274 C C . PRO A 1 182 ? 10.804 -6.351 -13.276 1.00 85.69 182 PRO A C 1
ATOM 1276 O O . PRO A 1 182 ? 10.248 -5.257 -13.298 1.00 85.69 182 PRO A O 1
ATOM 1279 N N . SER A 1 183 ? 10.128 -7.485 -13.492 1.00 89.75 183 SER A N 1
ATOM 1280 C CA . SER A 1 183 ? 8.679 -7.521 -13.707 1.00 89.75 183 SER A CA 1
ATOM 1281 C C . SER A 1 183 ? 7.891 -7.456 -12.399 1.00 89.75 183 SER A C 1
ATOM 1283 O O . SER A 1 183 ? 6.673 -7.283 -12.441 1.00 89.75 183 SER A O 1
ATOM 1285 N N . LYS A 1 184 ? 8.561 -7.642 -11.253 1.00 89.31 184 LYS A N 1
ATOM 1286 C CA . LYS A 1 184 ? 7.942 -7.797 -9.931 1.00 89.31 184 LYS A CA 1
ATOM 1287 C C . LYS A 1 184 ? 8.764 -7.119 -8.831 1.00 89.31 184 LYS A C 1
ATOM 1289 O O . LYS A 1 184 ? 9.009 -7.710 -7.779 1.00 89.31 184 LYS A O 1
ATOM 1294 N N . VAL A 1 185 ? 9.201 -5.884 -9.063 1.00 92.69 185 VAL A N 1
ATOM 1295 C CA . VAL A 1 185 ? 9.938 -5.114 -8.054 1.00 92.69 185 VAL A CA 1
ATOM 1296 C C . VAL A 1 185 ? 8.959 -4.687 -6.964 1.00 92.69 185 VAL A C 1
ATOM 1298 O O . VAL A 1 185 ? 8.153 -3.783 -7.166 1.00 92.69 185 VAL A O 1
ATOM 1301 N N . MET A 1 186 ? 8.990 -5.369 -5.819 1.00 91.38 186 MET A N 1
ATOM 1302 C CA . MET A 1 186 ? 8.142 -5.044 -4.673 1.00 91.38 186 MET A CA 1
ATOM 1303 C C . MET A 1 186 ? 8.802 -3.951 -3.832 1.00 91.38 186 MET A C 1
ATOM 1305 O O . MET A 1 186 ? 9.890 -4.154 -3.292 1.00 91.38 186 MET A O 1
ATOM 1309 N N . VAL A 1 187 ? 8.140 -2.802 -3.720 1.00 91.06 187 VAL A N 1
ATOM 1310 C CA . VAL A 1 187 ? 8.651 -1.645 -2.978 1.00 91.06 187 VAL A CA 1
ATOM 1311 C C . VAL A 1 187 ? 8.450 -1.860 -1.481 1.00 91.06 187 VAL A C 1
ATOM 1313 O O . VAL A 1 187 ? 7.326 -2.046 -1.020 1.00 91.06 187 VAL A O 1
ATOM 1316 N N . ALA A 1 188 ? 9.539 -1.828 -0.716 1.00 88.38 188 ALA A N 1
ATOM 1317 C CA . ALA A 1 188 ? 9.497 -1.839 0.744 1.00 88.38 188 ALA A CA 1
ATOM 1318 C C . ALA A 1 188 ? 9.498 -0.403 1.295 1.00 88.38 188 ALA A C 1
ATOM 1320 O O . ALA A 1 188 ? 10.087 0.491 0.687 1.00 88.38 188 ALA A O 1
ATOM 1321 N N . ALA A 1 189 ? 8.838 -0.194 2.436 1.00 89.00 189 ALA A N 1
ATOM 1322 C CA . ALA A 1 189 ? 8.816 1.096 3.124 1.00 89.00 189 ALA A CA 1
ATOM 1323 C C . ALA A 1 189 ? 10.225 1.508 3.577 1.00 89.00 189 ALA A C 1
ATOM 1325 O O . ALA A 1 189 ? 10.957 0.668 4.096 1.00 89.00 189 ALA A O 1
ATOM 1326 N N . ASP A 1 190 ? 10.567 2.787 3.399 1.00 87.44 190 ASP A N 1
ATOM 1327 C CA . ASP A 1 190 ? 11.838 3.404 3.819 1.00 87.44 190 ASP A CA 1
ATOM 1328 C C . ASP A 1 190 ? 13.094 2.722 3.235 1.00 87.44 190 ASP A C 1
ATOM 1330 O O . ASP A 1 190 ? 14.169 2.681 3.831 1.00 87.44 190 ASP A O 1
ATOM 1334 N N . ILE A 1 191 ? 12.957 2.145 2.036 1.00 91.12 191 ILE A N 1
ATOM 1335 C CA . ILE A 1 191 ? 14.041 1.477 1.309 1.00 91.12 191 ILE A CA 1
ATOM 1336 C C . ILE A 1 191 ? 14.240 2.128 -0.059 1.00 91.12 191 ILE A C 1
ATOM 1338 O O . ILE A 1 191 ? 13.282 2.449 -0.763 1.00 91.12 191 ILE A O 1
ATOM 1342 N N . ILE A 1 192 ? 15.505 2.254 -0.469 1.00 92.88 192 ILE A N 1
ATOM 1343 C CA . ILE A 1 192 ? 15.895 2.579 -1.845 1.00 92.88 192 ILE A CA 1
ATOM 1344 C C . ILE A 1 192 ? 16.342 1.290 -2.541 1.00 92.88 192 ILE A C 1
ATOM 1346 O O . ILE A 1 192 ? 17.394 0.728 -2.230 1.00 92.88 192 ILE A O 1
ATOM 1350 N N . ILE A 1 193 ? 15.559 0.825 -3.510 1.00 93.94 193 ILE A N 1
ATOM 1351 C CA . ILE A 1 193 ? 15.901 -0.320 -4.355 1.00 93.94 193 ILE A CA 1
ATOM 1352 C C . ILE A 1 193 ? 16.760 0.179 -5.517 1.00 93.94 193 ILE A C 1
ATOM 1354 O O . ILE A 1 193 ? 16.286 0.917 -6.380 1.00 93.94 193 ILE A O 1
ATOM 1358 N N . SER A 1 194 ? 18.027 -0.238 -5.554 1.00 93.88 194 SER A N 1
ATOM 1359 C CA . SER A 1 194 ? 18.953 0.101 -6.638 1.00 93.88 194 SER A CA 1
ATOM 1360 C C . SER A 1 194 ? 18.939 -0.981 -7.718 1.00 93.88 194 SER A C 1
ATOM 1362 O O . SER A 1 194 ? 19.410 -2.105 -7.515 1.00 93.88 194 SER A O 1
ATOM 1364 N N . CYS A 1 195 ? 18.376 -0.646 -8.874 1.00 95.06 195 CYS A N 1
ATOM 1365 C CA . CYS A 1 195 ? 18.234 -1.531 -10.021 1.00 95.06 195 CYS A CA 1
ATOM 1366 C C . CYS A 1 195 ? 19.286 -1.188 -11.068 1.00 95.06 195 CYS A C 1
ATOM 1368 O O . CYS A 1 195 ? 19.368 -0.048 -11.527 1.00 95.06 195 CYS A O 1
ATOM 1370 N N . GLN A 1 196 ? 20.077 -2.184 -11.471 1.00 94.19 196 GLN A N 1
ATOM 1371 C CA . GLN A 1 196 ? 21.196 -1.965 -12.383 1.00 94.19 196 GLN A CA 1
ATOM 1372 C C . GLN A 1 196 ? 21.007 -2.688 -13.720 1.00 94.19 196 GLN A C 1
ATOM 1374 O O . GLN A 1 196 ? 21.402 -3.855 -13.828 1.00 94.19 196 GLN A O 1
ATOM 1379 N N . PRO A 1 197 ? 20.424 -2.037 -14.746 1.00 94.88 197 PRO A N 1
ATOM 1380 C CA . PRO A 1 197 ? 20.325 -2.621 -16.074 1.00 94.88 197 PRO A CA 1
ATOM 1381 C C . PRO A 1 197 ? 21.710 -2.675 -16.723 1.00 94.88 197 PRO A C 1
ATOM 1383 O O . PRO A 1 197 ? 22.497 -1.723 -16.660 1.00 94.88 197 PRO A O 1
ATOM 1386 N N . VAL A 1 198 ? 22.009 -3.796 -17.369 1.00 95.00 198 VAL A N 1
ATOM 1387 C CA . VAL A 1 198 ? 23.260 -4.017 -18.090 1.00 95.00 198 VAL A CA 1
ATOM 1388 C C . VAL A 1 198 ? 22.985 -3.873 -19.579 1.00 95.00 198 VAL A C 1
ATOM 1390 O O . VAL A 1 198 ? 22.538 -4.807 -20.244 1.00 95.00 198 VAL A O 1
ATOM 1393 N N . PHE A 1 199 ? 23.259 -2.681 -20.099 1.00 96.19 199 PHE A N 1
ATOM 1394 C CA . PHE A 1 199 ? 23.416 -2.468 -21.532 1.00 96.19 199 PHE A CA 1
ATOM 1395 C C . PHE A 1 199 ? 24.887 -2.654 -21.908 1.00 96.19 199 PHE A C 1
ATOM 1397 O O . PHE A 1 199 ? 25.765 -2.212 -21.164 1.00 96.19 199 PHE A O 1
ATOM 1404 N N . ALA A 1 200 ? 25.158 -3.280 -23.049 1.00 96.44 200 ALA A N 1
ATOM 1405 C CA . ALA A 1 200 ? 26.501 -3.436 -23.602 1.00 96.44 200 ALA A CA 1
ATOM 1406 C C . ALA A 1 200 ? 26.543 -2.900 -25.033 1.00 96.44 200 ALA A C 1
ATOM 1408 O O . ALA A 1 200 ? 25.649 -3.216 -25.822 1.00 96.44 200 ALA A O 1
ATOM 1409 N N . LEU A 1 201 ? 27.562 -2.097 -25.348 1.00 95.31 201 LEU A N 1
ATOM 1410 C CA . LEU A 1 201 ? 27.823 -1.647 -26.719 1.00 95.31 201 LEU A CA 1
ATOM 1411 C C . LEU A 1 201 ? 28.066 -2.860 -27.626 1.00 95.31 201 LEU A C 1
ATOM 1413 O O . LEU A 1 201 ? 28.628 -3.863 -27.176 1.00 95.31 201 LEU A O 1
ATOM 1417 N N . ARG A 1 202 ? 27.598 -2.770 -28.869 1.00 92.81 202 ARG A N 1
ATOM 1418 C CA . ARG A 1 202 ? 27.878 -3.752 -29.921 1.00 92.81 202 ARG A CA 1
ATOM 1419 C C . ARG A 1 202 ? 29.260 -3.553 -30.529 1.00 92.81 202 ARG A C 1
ATOM 1421 O O . ARG A 1 202 ? 29.709 -2.389 -30.603 1.00 92.81 202 ARG A O 1
#

Mean predicted aligned error: 16.31 Å

Solvent-accessible surface area (backbone atoms only — not comparable to full-atom values): 11465 Å² total; per-residue (Å²): 134,89,84,87,87,84,84,88,80,83,84,81,80,78,80,76,77,79,72,72,81,76,71,74,76,77,75,74,67,67,60,42,76,80,41,43,35,24,60,89,39,37,35,39,37,31,35,41,38,53,52,68,22,54,32,21,52,72,81,43,78,70,44,57,18,38,88,87,5,46,35,71,39,76,42,74,85,46,86,69,87,74,36,58,44,35,35,28,52,83,60,98,61,65,37,78,39,69,27,48,79,46,74,56,68,77,80,72,53,84,83,37,39,15,34,45,32,62,42,75,54,48,84,22,30,29,37,39,37,35,42,67,78,55,36,47,20,39,36,42,92,99,36,68,46,75,36,40,56,29,78,42,52,36,71,40,63,33,26,56,47,78,44,50,36,98,63,23,41,71,80,48,60,46,89,35,76,65,26,70,49,43,76,58,23,59,34,47,59,84,37,76,37,55,32,25,51,23,20,37,60,114

Foldseek 3Di:
DDDDDDDDDDDPPDPPPPDDPPDPPPPQPAWAWPAFADDPQKTKTWTFHPAQFFKDKQNHGQDGQHRRRIDIGIDPRHDDQPQWIFIDRPDPGTDIDRHPVDDRDPPQVPPFKEKEAEWAAEQFWWWKAKVVGFDTWIAHPPTIDDRRMGIDRAQDFMAMDIGGDPQKDWPAKPPFPQANDNGGRGGHGPYYHYIYTYIYGD